Protein AF-0000000073370273 (afdb_homodimer)

Sequence (250 aa):
MLNKGLRDEEKIRIDNVLKTLRTLVYVPYPLSHLQKSDIENQLKEFGLNIQTLIDYSHEELINLLIRLHFDWDQLEQFGDILIEFSKEENYNLTDKALAVYQYIQHESKVFSFGINTKIASLKNKMLNKGLRDEEKIRIDNVLKTLRTLVYVPYPLSHLQKSDIENQLKEFGLNIQTLIDYSHEELINLLIRLHFDWDQLEQFGDILIEFSKEENYNLTDKALAVYQYIQHESKVFSFGINTKIASLKNK

Structure (mmCIF, N/CA/C/O backbone):
data_AF-0000000073370273-model_v1
#
loop_
_entity.id
_entity.type
_entity.pdbx_description
1 polymer 'Uncharacterized protein'
#
loop_
_atom_site.group_PDB
_atom_site.id
_atom_site.type_symbol
_atom_site.label_atom_id
_atom_site.label_alt_id
_atom_site.label_comp_id
_atom_site.label_asym_id
_atom_site.label_entity_id
_atom_site.label_seq_id
_atom_site.pdbx_PDB_ins_code
_atom_site.Cartn_x
_atom_site.Cartn_y
_atom_site.Cartn_z
_atom_site.occupancy
_atom_site.B_iso_or_equiv
_atom_site.auth_seq_id
_atom_site.auth_comp_id
_atom_site.auth_asym_id
_atom_site.auth_atom_id
_atom_site.pdbx_PDB_model_num
ATOM 1 N N . MET A 1 1 ? -18.734 10 -4.23 1 35.41 1 MET A N 1
ATOM 2 C CA . MET A 1 1 ? -19 9.227 -3.023 1 35.41 1 MET A CA 1
ATOM 3 C C . MET A 1 1 ? -19.156 7.746 -3.352 1 35.41 1 MET A C 1
ATOM 5 O O . MET A 1 1 ? -18.609 6.891 -2.664 1 35.41 1 MET A O 1
ATOM 9 N N . LEU A 1 2 ? -20.078 7.398 -4.266 1 41.62 2 LEU A N 1
ATOM 10 C CA . LEU A 1 2 ? -20.5 6.059 -4.676 1 41.62 2 LEU A CA 1
ATOM 11 C C . LEU A 1 2 ? -19.297 5.254 -5.18 1 41.62 2 LEU A C 1
ATOM 13 O O . LEU A 1 2 ? -19.188 4.062 -4.891 1 41.62 2 LEU A O 1
ATOM 17 N N . ASN A 1 3 ? -18.375 5.98 -5.766 1 49.69 3 ASN A N 1
ATOM 18 C CA . ASN A 1 3 ? -17.328 5.254 -6.488 1 49.69 3 ASN A CA 1
ATOM 19 C C . ASN A 1 3 ? -16.25 4.734 -5.543 1 49.69 3 ASN A C 1
ATOM 21 O O . ASN A 1 3 ? -15.672 3.672 -5.777 1 49.69 3 ASN A O 1
ATOM 25 N N . LYS A 1 4 ? -16.078 5.48 -4.398 1 53.72 4 LYS A N 1
ATOM 26 C CA . LYS A 1 4 ? -15.047 5.082 -3.457 1 53.72 4 LYS A CA 1
ATOM 27 C C . LYS A 1 4 ? -15.445 3.82 -2.697 1 53.72 4 LYS A C 1
ATOM 29 O O . LYS A 1 4 ? -14.625 2.914 -2.52 1 53.72 4 LYS A O 1
ATOM 34 N N . GLY A 1 5 ? -16.641 3.791 -2.258 1 56.25 5 GLY A N 1
ATOM 35 C CA . GLY A 1 5 ? -17.172 2.596 -1.626 1 56.25 5 GLY A CA 1
ATOM 36 C C . GLY A 1 5 ? -17.031 1.354 -2.486 1 56.25 5 GLY A C 1
ATOM 37 O O . GLY A 1 5 ? -16.641 0.292 -1.992 1 56.25 5 GLY A O 1
ATOM 38 N N . LEU A 1 6 ? -17.188 1.521 -3.715 1 58.28 6 LEU A N 1
ATOM 39 C CA . LEU A 1 6 ? -17.109 0.427 -4.676 1 58.28 6 LEU A CA 1
ATOM 40 C C . LEU A 1 6 ? -15.672 -0.069 -4.812 1 58.28 6 LEU A C 1
ATOM 42 O O . LEU A 1 6 ? -15.43 -1.274 -4.926 1 58.28 6 LEU A O 1
ATOM 46 N N . ARG A 1 7 ? -14.812 0.819 -4.625 1 62.75 7 ARG A N 1
ATOM 47 C CA . ARG A 1 7 ? -13.414 0.428 -4.773 1 62.75 7 ARG A CA 1
ATOM 48 C C . ARG A 1 7 ? -12.945 -0.407 -3.588 1 62.75 7 ARG A C 1
ATOM 50 O O . ARG A 1 7 ? -12.234 -1.4 -3.76 1 62.75 7 ARG A O 1
ATOM 57 N N . ASP A 1 8 ? -13.43 -0.11 -2.482 1 69 8 ASP A N 1
ATOM 58 C CA . ASP A 1 8 ? -13.039 -0.849 -1.285 1 69 8 ASP A CA 1
ATOM 59 C C . ASP A 1 8 ? -13.609 -2.264 -1.303 1 69 8 ASP A C 1
ATOM 61 O O . ASP A 1 8 ? -12.922 -3.225 -0.958 1 69 8 ASP A O 1
ATOM 65 N N . GLU A 1 9 ? -14.805 -2.211 -1.614 1 74.44 9 GLU A N 1
ATOM 66 C CA . GLU A 1 9 ? -15.43 -3.527 -1.75 1 74.44 9 GLU A CA 1
ATOM 67 C C . GLU A 1 9 ? -14.695 -4.379 -2.781 1 74.44 9 GLU A C 1
ATOM 69 O O . GLU A 1 9 ? -14.523 -5.586 -2.594 1 74.44 9 GLU A O 1
ATOM 74 N N . GLU A 1 10 ? -14.172 -3.693 -3.727 1 82.75 10 GLU A N 1
ATOM 75 C CA . GLU A 1 10 ? -13.43 -4.398 -4.77 1 82.75 10 GLU A CA 1
ATOM 76 C C . GLU A 1 10 ? -12.094 -4.918 -4.242 1 82.75 10 GLU A C 1
ATOM 78 O O . GLU A 1 10 ? -11.68 -6.031 -4.57 1 82.75 10 GLU A O 1
ATOM 83 N N . LYS A 1 11 ? -11.508 -4.195 -3.383 1 85.31 11 LYS A N 1
ATOM 84 C CA . LYS A 1 11 ? -10.234 -4.613 -2.812 1 85.31 11 LYS A CA 1
ATOM 85 C C . LYS A 1 11 ? -10.398 -5.855 -1.938 1 85.31 11 LYS A C 1
ATOM 87 O O . LYS A 1 11 ? -9.578 -6.773 -1.991 1 85.31 11 LYS A O 1
ATOM 92 N N . ILE A 1 12 ? -11.375 -5.84 -1.158 1 85.5 12 ILE A N 1
ATOM 93 C CA . ILE A 1 12 ? -11.656 -6.973 -0.281 1 85.5 12 ILE A CA 1
ATOM 94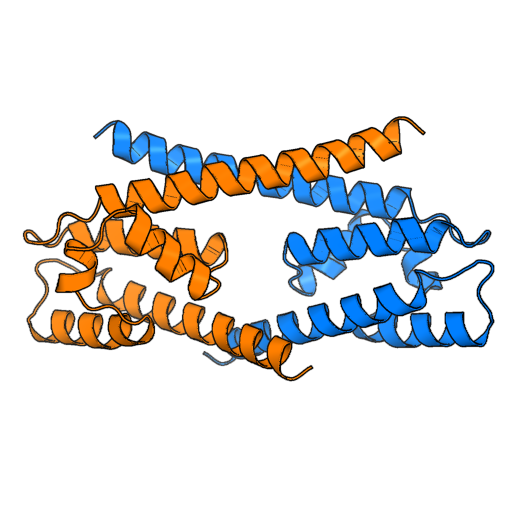 C C . ILE A 1 12 ? -11.953 -8.211 -1.119 1 85.5 12 ILE A C 1
ATOM 96 O O . ILE A 1 12 ? -11.492 -9.312 -0.801 1 85.5 12 ILE A O 1
ATOM 100 N N . ARG A 1 13 ? -12.75 -7.922 -2.043 1 90.5 13 ARG A N 1
ATOM 101 C CA . ARG A 1 13 ? -13.094 -9.023 -2.939 1 90.5 13 ARG A CA 1
ATOM 102 C C . ARG A 1 13 ? -11.836 -9.609 -3.58 1 90.5 13 ARG A C 1
ATOM 104 O O . ARG A 1 13 ? -11.664 -10.836 -3.611 1 90.5 13 ARG A O 1
ATOM 111 N N . ILE A 1 14 ? -10.93 -8.828 -4.02 1 95.5 14 ILE A N 1
ATOM 112 C CA . ILE A 1 14 ? -9.695 -9.273 -4.656 1 95.5 14 ILE A CA 1
ATOM 113 C C . ILE A 1 14 ? -8.859 -10.07 -3.664 1 95.5 14 ILE A C 1
ATOM 115 O O . ILE A 1 14 ? -8.359 -11.148 -3.988 1 95.5 14 ILE A O 1
ATOM 119 N N . ASP A 1 15 ? -8.812 -9.57 -2.439 1 93.19 15 ASP A N 1
ATOM 120 C CA . ASP A 1 15 ? -8.023 -10.25 -1.416 1 93.19 15 ASP A CA 1
ATOM 121 C C . ASP A 1 15 ? -8.578 -11.648 -1.136 1 93.19 15 ASP A C 1
ATOM 123 O O . ASP A 1 15 ? -7.82 -12.602 -0.968 1 93.19 15 ASP A O 1
ATOM 127 N N . ASN A 1 16 ? -9.805 -11.695 -1.036 1 94.19 16 ASN A N 1
ATOM 128 C CA . ASN A 1 16 ? -10.438 -12.984 -0.747 1 94.19 16 ASN A CA 1
ATOM 129 C C . ASN A 1 16 ? -10.219 -13.984 -1.879 1 94.19 16 ASN A C 1
ATOM 131 O O . ASN A 1 16 ? -9.961 -15.164 -1.629 1 94.19 16 ASN A O 1
ATOM 135 N N . VAL A 1 17 ? -10.367 -13.57 -3.098 1 97.88 17 VAL A N 1
ATOM 136 C CA . VAL A 1 17 ? -10.148 -14.43 -4.254 1 97.88 17 VAL A CA 1
ATOM 137 C C . VAL A 1 17 ? -8.695 -14.906 -4.281 1 97.88 17 VAL A C 1
ATOM 139 O O . VAL A 1 17 ? -8.43 -16.094 -4.512 1 97.88 17 VAL A O 1
ATOM 142 N N . LEU A 1 18 ? -7.793 -14.023 -3.986 1 98.12 18 LEU A N 1
ATOM 143 C CA . LEU A 1 18 ? -6.375 -14.359 -4.004 1 98.12 18 LEU A CA 1
ATOM 144 C C . LEU A 1 18 ? -6.047 -15.375 -2.91 1 98.12 18 LEU A C 1
ATOM 146 O O . LEU A 1 18 ? -5.273 -16.312 -3.133 1 98.12 18 LEU A O 1
ATOM 150 N N . LYS A 1 19 ? -6.637 -15.125 -1.773 1 97.5 19 LYS A N 1
ATOM 151 C CA . LYS A 1 19 ? -6.438 -16.078 -0.682 1 97.5 19 LYS A CA 1
ATOM 152 C C . LYS A 1 19 ? -6.922 -17.469 -1.068 1 97.5 19 LYS A C 1
ATOM 154 O O . LYS A 1 19 ? -6.246 -18.469 -0.806 1 97.5 19 LYS A O 1
ATOM 159 N N . THR A 1 20 ? -8.039 -17.516 -1.599 1 98.31 20 THR A N 1
ATOM 160 C CA . THR A 1 20 ? -8.602 -18.781 -2.029 1 98.31 20 THR A CA 1
ATOM 161 C C . THR A 1 20 ? -7.727 -19.422 -3.105 1 98.31 20 THR A C 1
ATOM 163 O O . THR A 1 20 ? -7.43 -20.625 -3.045 1 98.31 20 THR A O 1
ATOM 166 N N . LEU A 1 21 ? -7.328 -18.719 -4.148 1 98.69 21 LEU A N 1
ATOM 167 C CA . LEU A 1 21 ? -6.469 -19.234 -5.215 1 98.69 21 LEU A CA 1
ATOM 168 C C . LEU A 1 21 ? -5.172 -19.797 -4.645 1 98.69 21 LEU A C 1
ATOM 170 O O . LEU A 1 21 ? -4.711 -20.859 -5.074 1 98.69 21 LEU A O 1
ATOM 174 N N . ARG A 1 22 ? -4.672 -19.047 -3.715 1 98.44 22 ARG A N 1
ATOM 175 C CA . ARG A 1 22 ? -3.439 -19.5 -3.078 1 98.44 22 ARG A CA 1
ATOM 176 C C . ARG A 1 22 ? -3.617 -20.891 -2.467 1 98.44 22 ARG A C 1
ATOM 178 O O . ARG A 1 22 ? -2.771 -21.766 -2.646 1 98.44 22 ARG A O 1
ATOM 185 N N . THR A 1 23 ? -4.734 -21.062 -1.75 1 98 23 THR A N 1
ATOM 186 C CA . THR A 1 23 ? -5.012 -22.328 -1.1 1 98 23 THR A CA 1
ATOM 187 C C . THR A 1 23 ? -5.168 -23.438 -2.135 1 98 23 THR A C 1
ATOM 189 O O . THR A 1 23 ? -4.812 -24.594 -1.877 1 98 23 THR A O 1
ATOM 192 N N . LEU A 1 24 ? -5.613 -23.141 -3.273 1 98.19 24 LEU A N 1
ATOM 193 C CA . LEU A 1 24 ? -5.91 -24.141 -4.301 1 98.19 24 LEU A CA 1
ATOM 194 C C . LEU A 1 24 ? -4.637 -24.547 -5.035 1 98.19 24 LEU A C 1
ATOM 196 O O . LEU A 1 24 ? -4.516 -25.703 -5.473 1 98.19 24 LEU A O 1
ATOM 200 N N . VAL A 1 25 ? -3.684 -23.672 -5.117 1 98.06 25 VAL A N 1
ATOM 201 C CA . VAL A 1 25 ? -2.549 -23.984 -5.977 1 98.06 25 VAL A CA 1
ATOM 202 C C . VAL A 1 25 ? -1.37 -24.469 -5.129 1 98.06 25 VAL A C 1
ATOM 204 O O . VAL A 1 25 ? -0.448 -25.109 -5.641 1 98.06 25 VAL A O 1
ATOM 207 N N . TYR A 1 26 ? -1.342 -24.078 -3.895 1 97.88 26 TYR A N 1
ATOM 208 C CA . TYR A 1 26 ? -0.243 -24.516 -3.035 1 97.88 26 TYR A CA 1
ATOM 209 C C . TYR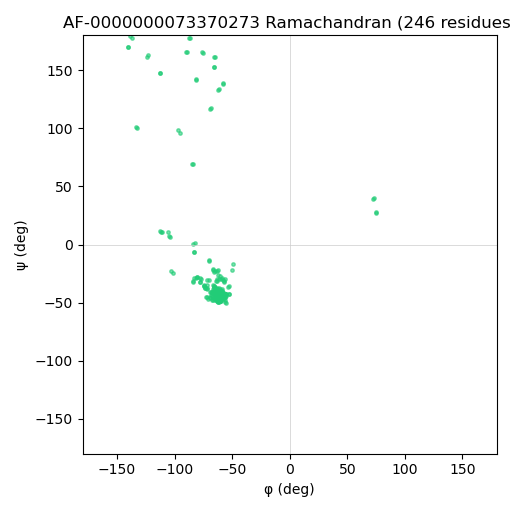 A 1 26 ? -0.519 -25.891 -2.439 1 97.88 26 TYR A C 1
ATOM 211 O O . TYR A 1 26 ? -0.689 -26.031 -1.226 1 97.88 26 TYR A O 1
ATOM 219 N N . VAL A 1 27 ? -0.491 -26.844 -3.332 1 97.31 27 VAL A N 1
ATOM 220 C CA . VAL A 1 27 ? -0.746 -28.25 -3.035 1 97.31 27 VAL A CA 1
ATOM 221 C C . VAL A 1 27 ? 0.217 -29.141 -3.83 1 97.31 27 VAL A C 1
ATOM 223 O O . VAL A 1 27 ? 0.927 -28.641 -4.715 1 97.31 27 VAL A O 1
ATOM 226 N N . PRO A 1 28 ? 0.27 -30.484 -3.527 1 96.06 28 PRO A N 1
ATOM 227 C CA . PRO A 1 28 ? 1.095 -31.375 -4.344 1 96.06 28 PRO A CA 1
ATOM 228 C C . PRO A 1 28 ? 0.588 -31.5 -5.777 1 96.06 28 PRO A C 1
ATOM 230 O O . PRO A 1 28 ? -0.623 -31.469 -6.016 1 96.06 28 PRO A O 1
ATOM 233 N N . TYR A 1 29 ? 1.464 -31.781 -6.668 1 95.69 29 TYR A N 1
ATOM 234 C CA . TYR A 1 29 ? 1.151 -31.906 -8.086 1 95.69 29 TYR A CA 1
ATOM 235 C C . TYR A 1 29 ? 1.314 -33.344 -8.555 1 95.69 29 TYR A C 1
ATOM 237 O O . TYR A 1 29 ? 2.115 -34.094 -8 1 95.69 29 TYR A O 1
ATOM 245 N N . PRO A 1 30 ? 0.451 -33.594 -9.5 1 96.56 30 PRO A N 1
ATOM 246 C CA . PRO A 1 30 ? -0.383 -32.781 -10.383 1 96.56 30 PRO A CA 1
ATOM 247 C C . PRO A 1 30 ? -1.753 -32.469 -9.789 1 96.56 30 PRO A C 1
ATOM 249 O O . PRO A 1 30 ? -2.201 -33.156 -8.867 1 96.56 30 PRO A O 1
ATOM 252 N N . LEU A 1 31 ? -2.461 -31.531 -10.344 1 96.31 31 LEU A N 1
ATOM 253 C CA . LEU A 1 31 ? -3.797 -31.141 -9.906 1 96.31 31 LEU A CA 1
ATOM 254 C C . LEU A 1 31 ? -4.852 -32.094 -10.469 1 96.31 31 LEU A C 1
ATOM 256 O O . LEU A 1 31 ? -4.766 -32.5 -11.625 1 96.31 31 LEU A O 1
ATOM 260 N N . SER A 1 32 ? -5.762 -32.312 -9.633 1 96.06 32 SER A N 1
ATOM 261 C CA . SER A 1 32 ? -6.91 -33.094 -10.117 1 96.06 32 SER A CA 1
ATOM 262 C C . SER A 1 32 ? -7.82 -32.219 -10.984 1 96.06 32 SER A C 1
ATOM 264 O O . SER A 1 32 ? -7.668 -30.984 -11.016 1 96.06 32 SER A O 1
ATOM 266 N N . HIS A 1 33 ? -8.672 -32.875 -11.672 1 95.44 33 HIS A N 1
ATOM 267 C CA . HIS A 1 33 ? -9.641 -32.156 -12.484 1 95.44 33 HIS A CA 1
ATOM 268 C C . HIS A 1 33 ? -10.508 -31.234 -11.625 1 95.44 33 HIS A C 1
ATOM 270 O O . HIS A 1 33 ? -10.852 -30.125 -12.039 1 95.44 33 HIS A O 1
ATOM 276 N N . LEU A 1 34 ? -10.883 -31.688 -10.477 1 96.31 34 LEU A N 1
ATOM 277 C CA . LEU A 1 34 ? -11.703 -30.906 -9.555 1 96.31 34 LEU A CA 1
ATOM 278 C C . LEU A 1 34 ? -10.945 -29.672 -9.07 1 96.31 34 LEU A C 1
ATOM 280 O O . LEU A 1 34 ? -11.523 -28.594 -8.953 1 96.31 34 LEU A O 1
ATOM 284 N N . GLN A 1 35 ? -9.75 -29.844 -8.703 1 96.38 35 GLN A N 1
ATOM 285 C CA . GLN A 1 35 ? -8.914 -28.734 -8.266 1 96.38 35 GLN A CA 1
ATOM 28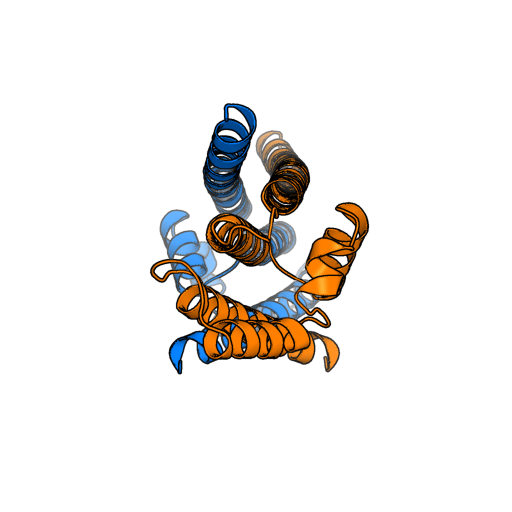6 C C . GLN A 1 35 ? -8.773 -27.688 -9.359 1 96.38 35 GLN A C 1
ATOM 288 O O . GLN A 1 35 ? -8.859 -26.484 -9.094 1 96.38 35 GLN A O 1
ATOM 293 N N . LYS A 1 36 ? -8.602 -28.141 -10.547 1 96.69 36 LYS A N 1
ATOM 294 C CA . LYS A 1 36 ? -8.5 -27.234 -11.68 1 96.69 36 LYS A CA 1
ATOM 295 C C . LYS A 1 36 ? -9.812 -26.469 -11.891 1 96.69 36 LYS A C 1
ATOM 297 O O . LYS A 1 36 ? -9.797 -25.281 -12.227 1 96.69 36 LYS A O 1
ATOM 302 N N . SER A 1 37 ? -10.883 -27.219 -11.766 1 97.5 37 SER A N 1
ATOM 303 C CA . SER A 1 37 ? -12.195 -26.594 -11.898 1 97.5 37 SER A CA 1
ATOM 304 C C . SER A 1 37 ? -12.398 -25.516 -10.836 1 97.5 37 SER A C 1
ATOM 306 O O . SER A 1 37 ? -12.984 -24.453 -11.117 1 97.5 37 SER A O 1
ATOM 308 N N . ASP A 1 38 ? -11.938 -25.734 -9.656 1 98.06 38 ASP A N 1
ATOM 309 C CA . ASP A 1 38 ? -12.031 -24.766 -8.578 1 98.06 38 ASP A CA 1
ATOM 310 C C . ASP A 1 38 ? -11.211 -23.516 -8.891 1 98.06 38 ASP A C 1
ATOM 312 O O . ASP A 1 38 ? -11.641 -22.391 -8.617 1 98.06 38 ASP A O 1
ATOM 316 N N . ILE A 1 39 ? -10.078 -23.703 -9.398 1 98.25 39 ILE A N 1
ATOM 317 C CA . ILE A 1 39 ? -9.211 -22.594 -9.797 1 98.25 39 ILE A CA 1
ATOM 318 C C . ILE A 1 39 ? -9.891 -21.766 -10.883 1 98.25 39 ILE A C 1
ATOM 320 O O . ILE A 1 39 ? -9.898 -20.531 -10.828 1 98.25 39 ILE A O 1
ATOM 324 N N . GLU A 1 40 ? -10.5 -22.484 -11.844 1 97.62 40 GLU A N 1
ATOM 325 C CA . GLU A 1 40 ? -11.227 -21.828 -12.922 1 97.62 40 GLU A CA 1
ATOM 326 C C . GLU A 1 40 ? -12.344 -20.938 -12.367 1 97.62 40 GLU A C 1
ATOM 328 O O . GLU A 1 40 ? -12.539 -19.812 -12.828 1 97.62 40 GLU A O 1
ATOM 333 N N . ASN A 1 41 ? -13.023 -21.453 -11.43 1 97.94 41 ASN A N 1
ATOM 334 C CA . ASN A 1 41 ? -14.141 -20.734 -10.836 1 97.94 41 ASN A CA 1
ATOM 335 C C . ASN A 1 41 ? -13.672 -19.453 -10.125 1 97.94 41 ASN A C 1
ATOM 337 O O . ASN A 1 41 ? -14.352 -18.438 -10.172 1 97.94 41 ASN A O 1
ATOM 341 N N . GLN A 1 42 ? -12.562 -19.5 -9.477 1 98.25 42 GLN A N 1
ATOM 342 C CA . GLN A 1 42 ? -12.023 -18.328 -8.797 1 98.25 42 GLN A CA 1
ATOM 343 C C . GLN A 1 42 ? -11.492 -17.297 -9.797 1 98.25 42 GLN A C 1
ATOM 345 O O . GLN A 1 42 ? -11.695 -16.094 -9.633 1 98.25 42 GLN A O 1
ATOM 350 N N . LEU A 1 43 ? -10.883 -17.75 -10.836 1 98.5 43 LEU A N 1
ATOM 351 C CA . LEU A 1 43 ? -10.336 -16.875 -11.859 1 98.5 43 LEU A CA 1
ATOM 352 C C . LEU A 1 43 ? -11.445 -16.078 -12.539 1 98.5 43 LEU A C 1
ATOM 354 O O . LEU A 1 43 ? -11.234 -14.93 -12.953 1 98.5 43 LEU A O 1
ATOM 358 N N . LYS A 1 44 ? -12.625 -16.641 -12.633 1 98.06 44 LYS A N 1
ATOM 359 C CA . LYS A 1 44 ? -13.758 -15.992 -13.281 1 98.06 44 LYS A CA 1
ATOM 360 C C . LYS A 1 44 ? -14.133 -14.703 -12.547 1 98.06 44 LYS A C 1
ATOM 362 O O . LYS A 1 44 ? -14.648 -13.766 -13.164 1 98.06 44 LYS A O 1
ATOM 367 N N . GLU A 1 45 ? -13.797 -14.703 -11.289 1 97.12 45 GLU A N 1
ATOM 368 C CA . GLU A 1 45 ? -14.055 -13.5 -10.5 1 97.12 45 GLU A CA 1
ATOM 369 C C . GLU A 1 45 ? -13.25 -12.312 -11.023 1 97.12 45 GLU A C 1
ATOM 371 O O . GLU A 1 45 ? -13.617 -11.156 -10.797 1 97.12 45 GLU A O 1
ATOM 376 N N . PHE A 1 46 ? -12.18 -12.617 -11.703 1 97.62 46 PHE A N 1
ATOM 377 C CA . PHE A 1 46 ? -11.328 -11.586 -12.297 1 97.62 46 PHE A CA 1
ATOM 378 C C . PHE A 1 46 ? -11.562 -11.492 -13.797 1 97.62 46 PHE A C 1
ATOM 380 O O . PHE A 1 46 ? -10.789 -10.844 -14.508 1 97.62 46 PHE A O 1
ATOM 387 N N . GLY A 1 47 ? -12.539 -12.211 -14.266 1 96.94 47 GLY A N 1
ATOM 388 C CA . GLY A 1 47 ? -12.766 -12.242 -15.703 1 96.94 47 GLY A CA 1
ATOM 389 C C . GLY A 1 47 ? -11.742 -13.078 -16.453 1 96.94 47 GLY A C 1
ATOM 390 O O . GLY A 1 47 ? -11.461 -12.82 -17.625 1 96.94 47 GLY A O 1
ATOM 391 N N . LEU A 1 48 ? -11.273 -13.992 -15.758 1 97.94 48 LEU A N 1
ATOM 392 C CA . LEU A 1 48 ? -10.25 -14.867 -16.328 1 97.94 48 LEU A CA 1
ATOM 393 C C . LEU A 1 48 ? -10.68 -16.328 -16.25 1 97.94 48 LEU A C 1
ATOM 395 O O . LEU A 1 48 ? -11.656 -16.656 -15.57 1 97.94 48 LEU A O 1
ATOM 399 N N . ASN A 1 49 ? -10.109 -17.156 -17 1 97.06 49 ASN A N 1
ATOM 400 C CA . ASN A 1 49 ? -9.992 -18.609 -16.844 1 97.06 49 ASN A CA 1
ATOM 401 C C . ASN A 1 49 ? -8.594 -19.094 -17.172 1 97.06 49 ASN A C 1
ATOM 403 O O . ASN A 1 49 ? -7.711 -18.297 -17.516 1 97.06 49 ASN A O 1
ATOM 407 N N . ILE A 1 50 ? -8.375 -20.344 -17.031 1 96.5 50 ILE A N 1
ATOM 408 C CA . ILE A 1 50 ? -7.027 -20.875 -17.219 1 96.5 50 ILE A CA 1
ATOM 409 C C . ILE A 1 50 ? -6.566 -20.609 -18.656 1 96.5 50 ILE A C 1
ATOM 411 O O . ILE A 1 50 ? -5.434 -20.172 -18.875 1 96.5 50 ILE A O 1
ATOM 415 N N . GLN A 1 51 ? -7.391 -20.828 -19.609 1 95.62 51 GLN A N 1
ATOM 416 C CA . GLN A 1 51 ? -7.027 -20.641 -21.016 1 95.62 51 GLN A CA 1
ATOM 417 C C . GLN A 1 51 ? -6.695 -19.172 -21.297 1 95.62 51 GLN A C 1
ATOM 419 O O . GLN A 1 51 ? -5.703 -18.875 -21.969 1 95.62 51 GLN A O 1
ATOM 424 N N . THR A 1 52 ? -7.547 -18.234 -20.828 1 96.81 52 THR A N 1
ATOM 425 C CA . THR A 1 52 ? -7.281 -16.828 -21.078 1 96.81 52 THR A CA 1
ATOM 426 C C . THR A 1 52 ? -6.016 -16.375 -20.344 1 96.81 52 THR A C 1
ATOM 428 O O . THR A 1 52 ? -5.281 -15.523 -20.828 1 96.81 52 THR A O 1
ATOM 431 N N . LEU A 1 53 ? -5.82 -16.906 -19.234 1 97.44 53 LEU A N 1
ATOM 432 C CA . LEU A 1 53 ? -4.605 -16.609 -18.484 1 97.44 53 LEU A CA 1
ATOM 433 C C . LEU A 1 53 ? -3.365 -16.984 -19.297 1 97.44 53 LEU A C 1
ATOM 435 O O . LEU A 1 53 ? -2.379 -16.25 -19.312 1 97.44 53 LEU A O 1
ATOM 439 N N . ILE A 1 54 ? -3.459 -18.078 -19.922 1 96.12 54 ILE A N 1
ATOM 440 C CA . ILE A 1 54 ? -2.35 -18.578 -20.734 1 96.12 54 ILE A CA 1
ATOM 441 C C . ILE A 1 54 ? -2.236 -17.75 -22.016 1 96.12 54 ILE A C 1
ATOM 443 O O . ILE A 1 54 ? -1.135 -17.375 -22.422 1 96.12 54 ILE A O 1
ATOM 447 N N . ASP A 1 55 ? -3.328 -17.375 -22.562 1 96.19 55 ASP A N 1
ATOM 448 C CA . ASP A 1 55 ? -3.361 -16.781 -23.891 1 96.19 55 ASP A CA 1
ATOM 449 C C . ASP A 1 55 ? -3.068 -15.281 -23.844 1 96.19 55 ASP A C 1
ATOM 451 O O . ASP A 1 55 ? -2.564 -14.703 -24.812 1 96.19 55 ASP A O 1
ATOM 455 N N . TYR A 1 56 ? -3.426 -14.633 -22.812 1 97.44 56 TYR A N 1
ATOM 456 C CA . TYR A 1 56 ? -3.221 -13.188 -22.703 1 97.44 56 TYR A CA 1
ATOM 457 C C . TYR A 1 56 ? -1.744 -12.836 -22.844 1 97.44 56 TYR A C 1
ATOM 459 O O . TYR A 1 56 ? -0.882 -13.539 -22.297 1 97.44 56 TYR A O 1
ATOM 467 N N . SER A 1 57 ? -1.546 -11.766 -23.594 1 98.06 57 SER A N 1
ATOM 468 C CA . SER A 1 57 ? -0.202 -11.203 -23.531 1 98.06 57 SER A CA 1
ATOM 469 C C . SER A 1 57 ? 0.105 -10.656 -22.141 1 98.06 57 SER A C 1
ATOM 471 O O . SER A 1 57 ? -0.8 -10.484 -21.328 1 98.06 57 SER A O 1
ATOM 473 N N . HIS A 1 58 ? 1.354 -10.492 -21.906 1 98 58 HIS A N 1
ATOM 474 C CA . HIS A 1 58 ? 1.763 -9.891 -20.641 1 98 58 HIS A CA 1
ATOM 475 C C . HIS A 1 58 ? 1.047 -8.57 -20.406 1 98 58 HIS A C 1
ATOM 477 O O . HIS A 1 58 ? 0.534 -8.328 -19.312 1 98 58 HIS A O 1
ATOM 483 N N . GLU A 1 59 ? 0.932 -7.75 -21.469 1 97.94 59 GLU A N 1
ATOM 484 C CA . GLU A 1 59 ? 0.315 -6.43 -21.359 1 97.94 59 GLU A CA 1
ATOM 485 C C . GLU A 1 59 ? -1.183 -6.539 -21.094 1 97.94 59 GLU A C 1
ATOM 487 O O . GLU A 1 59 ? -1.733 -5.773 -20.297 1 97.94 59 GLU A O 1
ATOM 492 N N . GLU A 1 60 ? -1.796 -7.465 -21.766 1 98.25 60 GLU A N 1
ATOM 493 C CA . GLU A 1 60 ? -3.23 -7.66 -21.578 1 98.25 60 GLU A CA 1
ATOM 494 C C . GLU A 1 60 ? -3.551 -8.078 -20.141 1 98.25 60 GLU A C 1
ATOM 496 O O . GLU A 1 60 ? -4.516 -7.586 -19.547 1 98.25 60 GLU A O 1
ATOM 501 N N . LEU A 1 61 ? -2.734 -8.922 -19.609 1 98.62 61 LEU A N 1
ATOM 502 C CA . LEU A 1 61 ? -2.949 -9.391 -18.25 1 98.62 61 LEU A CA 1
ATOM 503 C C . LEU A 1 61 ? -2.766 -8.258 -17.25 1 98.62 61 LEU A C 1
ATOM 505 O O . LEU A 1 61 ? -3.613 -8.047 -16.375 1 98.62 61 LEU A O 1
ATOM 509 N N . IL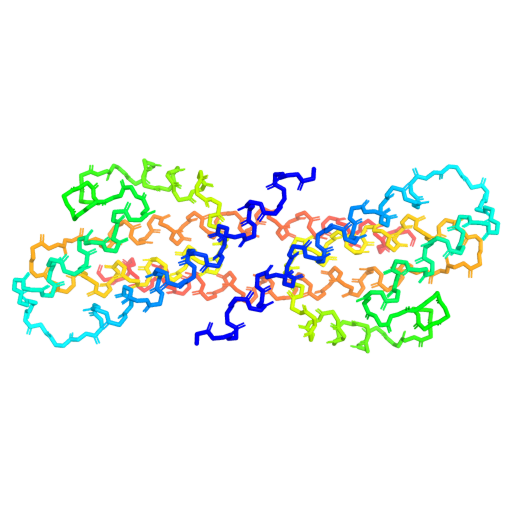E A 1 62 ? -1.706 -7.527 -17.375 1 98.56 62 ILE A N 1
ATOM 510 C CA . ILE A 1 62 ? -1.405 -6.418 -16.469 1 98.56 62 ILE A CA 1
ATOM 511 C C . ILE A 1 62 ? -2.523 -5.379 -16.547 1 98.56 62 ILE A C 1
ATOM 513 O O . ILE A 1 62 ? -2.992 -4.891 -15.508 1 98.56 62 ILE A O 1
ATOM 517 N N . ASN A 1 63 ? -2.906 -5.008 -17.812 1 98.12 63 ASN A N 1
ATOM 518 C CA . ASN A 1 63 ? -3.977 -4.031 -17.984 1 98.12 63 ASN A CA 1
ATOM 519 C C . ASN A 1 63 ? -5.258 -4.469 -17.281 1 98.12 63 ASN A C 1
ATOM 521 O O . ASN A 1 63 ? -5.957 -3.646 -16.688 1 98.12 63 ASN A O 1
ATOM 525 N N . LEU A 1 64 ? -5.609 -5.723 -17.391 1 98.19 64 LEU A N 1
ATOM 526 C CA . LEU A 1 64 ? -6.793 -6.258 -16.719 1 98.19 64 LEU A CA 1
ATOM 527 C C . LEU A 1 64 ? -6.691 -6.082 -15.203 1 98.19 64 LEU A C 1
ATOM 529 O O . LEU A 1 64 ? -7.633 -5.602 -14.57 1 98.19 64 LEU A O 1
ATOM 533 N N . LEU A 1 65 ? -5.508 -6.426 -14.617 1 98.12 65 LEU A N 1
ATOM 534 C CA . LEU A 1 65 ? -5.324 -6.359 -13.172 1 98.12 65 LEU A CA 1
ATOM 535 C C . LEU A 1 65 ? -5.391 -4.914 -12.68 1 98.12 65 LEU A C 1
ATOM 537 O O . LEU A 1 65 ? -5.953 -4.641 -11.617 1 98.12 65 LEU A O 1
ATOM 541 N N . ILE A 1 66 ? -4.863 -4.02 -13.469 1 96.88 66 ILE A N 1
ATOM 542 C CA . ILE A 1 66 ? -4.902 -2.602 -13.133 1 96.88 66 ILE A CA 1
ATOM 543 C C . ILE A 1 66 ? -6.336 -2.088 -13.203 1 96.88 66 ILE A C 1
ATOM 545 O O . ILE A 1 66 ? -6.773 -1.315 -12.352 1 96.88 66 ILE A O 1
ATOM 549 N N . ARG A 1 67 ? -7.055 -2.494 -14.25 1 95.56 67 ARG A N 1
ATOM 550 C CA . ARG A 1 67 ? -8.453 -2.1 -14.398 1 95.56 67 ARG A CA 1
ATOM 551 C C . ARG A 1 67 ? -9.289 -2.576 -13.211 1 95.56 67 ARG A C 1
ATOM 553 O O . ARG A 1 67 ? -10.242 -1.913 -12.812 1 95.56 67 ARG A O 1
ATOM 560 N N . LEU A 1 68 ? -8.875 -3.689 -12.617 1 95.25 68 LEU A N 1
ATOM 561 C CA . LEU A 1 68 ? -9.562 -4.238 -11.453 1 95.25 68 LEU A CA 1
ATOM 562 C C . LEU A 1 68 ? -9.094 -3.557 -10.172 1 95.25 68 LEU A C 1
ATOM 564 O O . LEU A 1 68 ? -9.602 -3.854 -9.086 1 95.25 68 LEU A O 1
ATOM 568 N N . HIS A 1 69 ? -8.07 -2.691 -10.312 1 91.5 69 HIS A N 1
ATOM 569 C CA . HIS A 1 69 ? -7.562 -1.852 -9.234 1 91.5 69 HIS A CA 1
ATOM 570 C C . HIS A 1 69 ? -6.785 -2.676 -8.211 1 91.5 69 HIS A C 1
ATOM 572 O O . HIS A 1 69 ? -6.926 -2.467 -7.004 1 91.5 69 HIS A O 1
ATOM 578 N N . PHE A 1 70 ? -6.027 -3.623 -8.688 1 94.62 70 PHE A N 1
ATOM 579 C CA . PHE A 1 70 ? -5.078 -4.324 -7.824 1 94.62 70 PHE A CA 1
ATOM 580 C C . PHE A 1 70 ? -4.047 -3.355 -7.258 1 94.62 70 PHE A C 1
ATOM 582 O O . PHE A 1 70 ? -3.477 -2.547 -7.992 1 94.62 70 PHE A O 1
ATOM 589 N N . ASP A 1 71 ? -3.836 -3.49 -5.965 1 91.94 71 ASP A N 1
ATOM 590 C CA . ASP A 1 71 ? -2.695 -2.742 -5.445 1 91.94 71 ASP A CA 1
ATOM 591 C C . ASP A 1 71 ? -1.408 -3.559 -5.555 1 91.94 71 ASP A C 1
ATOM 593 O O . ASP A 1 71 ? -1.423 -4.688 -6.051 1 91.94 71 ASP A O 1
ATOM 597 N N . TRP A 1 72 ? -0.289 -3.039 -5.191 1 93.94 72 TRP A N 1
ATOM 598 C CA . TRP A 1 72 ? 1.006 -3.676 -5.41 1 93.94 72 TRP A CA 1
ATOM 599 C C . TRP A 1 72 ? 1.111 -4.98 -4.625 1 93.94 72 TRP A C 1
ATOM 601 O O . TRP A 1 72 ? 1.717 -5.945 -5.094 1 93.94 72 TRP A O 1
ATOM 611 N N . ASP A 1 73 ? 0.598 -4.973 -3.395 1 92.94 73 ASP A N 1
ATOM 612 C CA . ASP A 1 73 ? 0.599 -6.199 -2.602 1 92.94 73 ASP A CA 1
ATOM 613 C C . ASP A 1 73 ? -0.219 -7.293 -3.283 1 92.94 73 ASP A C 1
ATOM 615 O O . ASP A 1 73 ? 0.186 -8.461 -3.301 1 92.94 73 ASP A O 1
ATOM 619 N N . GLN A 1 74 ? -1.354 -6.875 -3.807 1 95.81 74 GLN A N 1
ATOM 620 C CA . GLN A 1 74 ? -2.23 -7.82 -4.488 1 95.81 74 GLN A CA 1
ATOM 621 C C . GLN A 1 74 ? -1.598 -8.328 -5.781 1 95.81 74 GLN A C 1
ATOM 623 O O . GLN A 1 74 ? -1.688 -9.516 -6.102 1 95.81 74 GLN A O 1
ATOM 628 N N . LEU A 1 75 ? -0.948 -7.426 -6.539 1 98.19 75 LEU A N 1
ATOM 629 C CA . LEU A 1 75 ? -0.229 -7.824 -7.742 1 98.19 75 LEU A CA 1
ATOM 630 C C . LEU A 1 75 ? 0.869 -8.828 -7.414 1 98.19 75 LEU A C 1
ATOM 632 O O . LEU A 1 75 ? 1.041 -9.82 -8.125 1 98.19 75 LEU A O 1
ATOM 636 N N . GLU A 1 76 ? 1.552 -8.586 -6.355 1 98.31 76 GLU A N 1
ATOM 637 C CA . GLU A 1 76 ? 2.609 -9.508 -5.938 1 98.31 76 GLU A CA 1
ATOM 638 C C . GLU A 1 76 ? 2.049 -10.891 -5.617 1 98.31 76 GLU A C 1
ATOM 640 O O . GLU A 1 76 ? 2.605 -11.906 -6.039 1 98.31 76 GLU A O 1
ATOM 645 N N . GLN A 1 77 ? 0.992 -10.836 -4.816 1 98.25 77 GLN A N 1
ATOM 646 C CA . GLN A 1 77 ? 0.354 -12.102 -4.469 1 98.25 77 GLN A CA 1
ATOM 647 C C . GLN A 1 77 ? -0.074 -12.867 -5.719 1 98.25 77 GLN A C 1
ATOM 649 O O . GLN A 1 77 ? 0.091 -14.086 -5.797 1 98.25 77 GLN A O 1
ATOM 654 N N . PHE A 1 78 ? -0.631 -12.18 -6.688 1 98.81 78 PHE A N 1
ATOM 655 C CA . PHE A 1 78 ? -1.064 -12.82 -7.922 1 98.81 78 PHE A CA 1
ATOM 656 C C . PHE A 1 78 ? 0.124 -13.414 -8.672 1 98.81 78 PHE A C 1
ATOM 658 O O . PHE A 1 78 ? 0.049 -14.531 -9.188 1 98.81 78 PHE A O 1
ATOM 665 N N . GLY A 1 79 ? 1.202 -12.672 -8.758 1 98.69 79 GLY A N 1
ATOM 666 C CA . GLY A 1 79 ? 2.422 -13.211 -9.344 1 98.69 79 GLY A CA 1
ATOM 667 C C . GLY A 1 79 ? 2.896 -14.484 -8.672 1 98.69 79 GLY A C 1
ATOM 668 O O . GLY A 1 79 ? 3.275 -15.445 -9.352 1 98.69 79 GLY A O 1
ATOM 669 N N . ASP A 1 80 ? 2.838 -14.5 -7.344 1 98.44 80 ASP A N 1
ATOM 670 C CA . ASP A 1 80 ? 3.236 -15.68 -6.586 1 98.44 80 ASP A CA 1
ATOM 671 C C . ASP A 1 80 ? 2.357 -16.875 -6.941 1 98.44 80 ASP A C 1
ATOM 673 O O . ASP A 1 80 ? 2.848 -18 -7.043 1 98.44 80 ASP A O 1
ATOM 677 N N . ILE A 1 81 ? 1.109 -16.609 -7.035 1 98.62 81 ILE A N 1
ATOM 678 C CA . ILE A 1 81 ? 0.163 -17.656 -7.395 1 98.62 81 ILE A CA 1
ATOM 679 C C . ILE A 1 81 ? 0.51 -18.219 -8.773 1 98.62 81 ILE A C 1
ATOM 681 O O . ILE A 1 81 ? 0.487 -19.422 -8.977 1 98.62 81 ILE A O 1
ATOM 685 N N . LEU A 1 82 ? 0.855 -17.359 -9.734 1 98.38 82 LEU A N 1
ATOM 686 C CA . LEU A 1 82 ? 1.224 -17.781 -11.078 1 98.38 82 LEU A CA 1
ATOM 687 C C . LEU A 1 82 ? 2.465 -18.672 -11.039 1 98.38 82 LEU A C 1
ATOM 689 O O . LEU A 1 82 ? 2.529 -19.688 -11.734 1 98.38 82 LEU A O 1
ATOM 693 N N . ILE A 1 83 ? 3.43 -18.328 -10.25 1 97.81 83 ILE A N 1
ATOM 694 C CA . ILE A 1 83 ? 4.66 -19.109 -10.125 1 97.81 83 ILE A CA 1
ATOM 695 C C . ILE A 1 83 ? 4.348 -20.5 -9.609 1 97.81 83 ILE A C 1
ATOM 697 O O . ILE A 1 83 ? 4.816 -21.5 -10.164 1 97.81 83 ILE A O 1
ATOM 701 N N . GLU A 1 84 ? 3.566 -20.578 -8.562 1 97.88 84 GLU A N 1
ATOM 702 C CA . GLU A 1 84 ? 3.209 -21.875 -7.992 1 97.88 84 GLU A CA 1
ATOM 703 C C . GLU A 1 84 ? 2.408 -22.703 -8.992 1 97.88 84 GLU A C 1
ATOM 705 O O . GLU A 1 84 ? 2.672 -23.891 -9.164 1 97.88 84 GLU A O 1
ATOM 710 N N . PHE A 1 85 ? 1.482 -22.047 -9.633 1 97.75 85 PHE A N 1
ATOM 711 C CA . PHE A 1 85 ? 0.589 -22.719 -10.57 1 97.75 85 PHE A CA 1
ATOM 712 C C . PHE A 1 85 ? 1.364 -23.25 -11.773 1 97.75 85 PHE A C 1
ATOM 714 O O . PHE A 1 85 ? 0.927 -24.188 -12.43 1 97.75 85 PHE A O 1
ATOM 721 N N . SER A 1 86 ? 2.475 -22.719 -12.047 1 96.25 86 SER A N 1
ATOM 722 C CA . SER A 1 86 ? 3.311 -23.109 -13.18 1 96.25 86 SER A CA 1
ATOM 723 C C . SER A 1 86 ? 3.924 -24.484 -12.961 1 96.25 86 SER A C 1
ATOM 725 O O . SER A 1 86 ? 4.461 -25.078 -13.891 1 96.25 86 SER A O 1
ATOM 727 N N . LYS A 1 87 ? 3.885 -24.984 -11.812 1 95.31 87 LYS A N 1
ATOM 728 C CA . LYS A 1 87 ? 4.363 -26.344 -11.531 1 95.31 87 LYS A CA 1
ATOM 729 C C . LYS A 1 87 ? 3.494 -27.391 -12.219 1 95.31 87 LYS A C 1
ATOM 731 O O . LYS A 1 87 ? 3.908 -28.531 -12.383 1 95.31 87 LYS A O 1
ATOM 736 N N . GLU A 1 88 ? 2.328 -27 -12.523 1 94.31 88 GLU A N 1
ATOM 737 C CA . GLU A 1 88 ? 1.475 -27.875 -13.312 1 94.31 88 GLU A CA 1
ATOM 738 C C . GLU A 1 88 ? 2.004 -28.016 -14.734 1 94.31 88 GLU A C 1
ATOM 740 O O . GLU A 1 88 ? 2.168 -27.031 -15.445 1 94.31 88 GLU A O 1
ATOM 745 N N . GLU A 1 89 ? 2.379 -29.125 -15.219 1 85.88 89 GLU A N 1
ATOM 746 C CA . GLU A 1 89 ? 3.131 -29.438 -16.438 1 85.88 89 GLU A CA 1
ATOM 747 C C . GLU A 1 89 ? 2.529 -28.734 -17.656 1 85.88 89 GLU A C 1
ATOM 749 O O . GLU A 1 89 ? 3.258 -28.312 -18.547 1 85.88 89 GLU A O 1
ATOM 754 N N . ASN A 1 90 ? 1.271 -28.359 -17.562 1 83.88 90 ASN A N 1
ATOM 755 C CA . ASN A 1 90 ? 0.671 -27.828 -18.781 1 83.88 90 ASN A CA 1
ATOM 756 C C . ASN A 1 90 ? 0.504 -26.312 -18.719 1 83.88 90 ASN A C 1
ATOM 758 O O . ASN A 1 90 ? 0.007 -25.703 -19.656 1 83.88 90 ASN A O 1
ATOM 762 N N . TYR A 1 91 ? 1.132 -25.766 -17.688 1 90 91 TYR A N 1
ATOM 763 C CA . TYR A 1 91 ? 0.931 -24.328 -17.531 1 90 91 TYR A CA 1
ATOM 764 C C . TYR A 1 91 ? 2.254 -23.609 -17.281 1 90 91 TYR A C 1
ATOM 766 O O . TYR A 1 91 ? 2.938 -23.891 -16.297 1 90 91 TYR A O 1
ATOM 774 N N . ASN A 1 92 ? 2.848 -22.969 -18.25 1 90.31 92 ASN A N 1
ATOM 775 C CA . ASN A 1 92 ? 4.023 -22.141 -18 1 90.31 92 ASN A CA 1
ATOM 776 C C . ASN A 1 92 ? 3.654 -20.672 -17.859 1 90.31 92 ASN A C 1
ATOM 778 O O . ASN A 1 92 ? 3.562 -19.953 -18.859 1 90.31 92 ASN A O 1
ATOM 782 N N . LEU A 1 93 ? 3.547 -20.281 -16.609 1 96.94 93 LEU A N 1
ATOM 783 C CA . LEU A 1 93 ? 3.062 -18.938 -16.312 1 96.94 93 LEU A CA 1
ATOM 784 C C . LEU A 1 93 ? 4.164 -18.078 -15.695 1 96.94 93 LEU A C 1
ATOM 786 O O . LEU A 1 93 ? 3.902 -16.984 -15.188 1 96.94 93 LEU A O 1
ATOM 790 N N . THR A 1 94 ? 5.391 -18.562 -15.75 1 96.62 94 THR A N 1
ATOM 791 C CA . THR A 1 94 ? 6.508 -17.891 -15.109 1 96.62 94 THR A CA 1
ATOM 792 C C . THR A 1 94 ? 6.766 -16.531 -15.766 1 96.62 94 THR A C 1
ATOM 794 O O . THR A 1 94 ? 7.055 -15.555 -15.078 1 96.62 94 THR A O 1
ATOM 797 N N . ASP A 1 95 ? 6.633 -16.531 -17.047 1 96.81 95 ASP A N 1
ATOM 798 C CA . ASP A 1 95 ? 6.852 -15.273 -17.766 1 96.81 95 ASP A CA 1
ATOM 799 C C . ASP A 1 95 ? 5.793 -14.242 -17.406 1 96.81 95 ASP A C 1
ATOM 801 O O . ASP A 1 95 ? 6.074 -13.039 -17.359 1 96.81 95 ASP A O 1
ATOM 805 N N . LYS A 1 96 ? 4.578 -14.734 -17.203 1 97.75 96 LYS A N 1
ATOM 806 C CA . LYS A 1 96 ? 3.508 -13.844 -16.781 1 97.75 96 LYS A CA 1
ATOM 807 C C . LYS A 1 96 ? 3.771 -13.289 -15.383 1 97.75 96 LYS A C 1
ATOM 809 O O . LYS A 1 96 ? 3.453 -12.133 -15.094 1 97.75 96 LYS A O 1
ATOM 814 N N . ALA A 1 97 ? 4.254 -14.125 -14.508 1 98.31 97 ALA A N 1
ATOM 815 C CA . ALA A 1 97 ? 4.613 -13.688 -13.164 1 98.31 97 ALA A CA 1
ATOM 816 C C . ALA A 1 97 ? 5.723 -12.641 -13.203 1 98.31 97 ALA A C 1
ATOM 818 O O . ALA A 1 97 ? 5.637 -11.617 -12.523 1 98.31 97 ALA A O 1
ATOM 819 N N . LEU A 1 98 ? 6.711 -12.883 -14.047 1 98.44 98 LEU A N 1
ATOM 820 C CA . LEU A 1 98 ? 7.816 -11.938 -14.211 1 98.44 98 LEU A CA 1
ATOM 821 C C . LEU A 1 98 ? 7.305 -10.578 -14.68 1 98.44 98 LEU A C 1
ATOM 823 O O . LEU A 1 98 ? 7.742 -9.547 -14.172 1 98.44 98 LEU A O 1
ATOM 827 N N . ALA A 1 99 ? 6.402 -10.602 -15.609 1 98.56 99 ALA A N 1
ATOM 828 C CA . ALA A 1 99 ? 5.844 -9.352 -16.125 1 98.56 99 ALA A CA 1
ATOM 829 C C . ALA A 1 99 ? 5.109 -8.586 -15.023 1 98.56 99 ALA A C 1
ATOM 831 O O . ALA A 1 99 ? 5.203 -7.359 -14.953 1 98.56 99 ALA A O 1
ATOM 832 N N . VAL A 1 100 ? 4.418 -9.305 -14.203 1 98.69 100 VAL A N 1
ATOM 833 C CA . VAL A 1 100 ? 3.689 -8.688 -13.102 1 98.69 100 VAL A CA 1
ATOM 834 C C . VAL A 1 100 ? 4.676 -8.047 -12.125 1 98.69 100 VAL A C 1
ATOM 836 O O . VAL A 1 100 ? 4.5 -6.891 -11.719 1 98.69 100 VAL A O 1
ATOM 839 N N . TYR A 1 101 ? 5.746 -8.797 -11.781 1 98.56 101 TYR A N 1
ATOM 840 C CA . TYR A 1 101 ? 6.746 -8.273 -10.867 1 98.56 101 TYR A CA 1
ATOM 841 C C . TYR A 1 101 ? 7.438 -7.047 -11.453 1 98.56 101 TYR A C 1
ATOM 843 O O . TYR A 1 101 ? 7.695 -6.07 -10.75 1 98.56 101 TYR A O 1
ATOM 851 N N . GLN A 1 102 ? 7.754 -7.113 -12.727 1 98.44 102 GLN A N 1
ATOM 852 C CA . GLN A 1 102 ? 8.422 -6 -13.391 1 98.44 102 GLN A CA 1
ATOM 853 C C . GLN A 1 102 ? 7.543 -4.754 -13.406 1 98.44 102 GLN A C 1
ATOM 855 O O . GLN A 1 102 ? 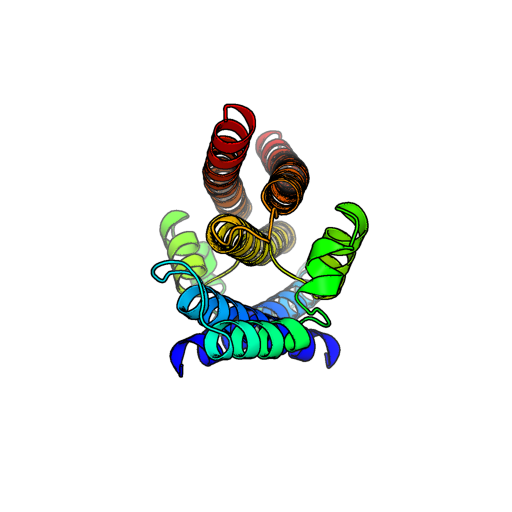8.039 -3.637 -13.266 1 98.44 102 GLN A O 1
ATOM 860 N N . TYR A 1 103 ? 6.309 -4.969 -13.594 1 98.44 103 TYR A N 1
ATOM 861 C CA . TYR A 1 103 ? 5.383 -3.844 -13.547 1 98.44 103 TYR A CA 1
ATOM 862 C C . TYR A 1 103 ? 5.383 -3.199 -12.164 1 98.44 103 TYR A C 1
ATOM 864 O O . TYR A 1 103 ? 5.449 -1.974 -12.039 1 98.44 103 TYR A O 1
ATOM 872 N N . ILE A 1 104 ? 5.297 -3.98 -11.156 1 97.94 104 ILE A N 1
ATOM 873 C CA . ILE A 1 104 ? 5.324 -3.486 -9.781 1 97.94 104 ILE A CA 1
ATOM 874 C C . ILE A 1 104 ? 6.598 -2.68 -9.547 1 97.94 104 ILE A C 1
ATOM 876 O O . ILE A 1 104 ? 6.551 -1.58 -8.992 1 97.94 104 ILE A O 1
ATOM 880 N N . GLN A 1 105 ? 7.727 -3.303 -9.938 1 96.69 105 GLN A N 1
ATOM 881 C CA . GLN A 1 105 ? 9.031 -2.668 -9.742 1 96.69 105 GLN A CA 1
ATOM 882 C C . GLN A 1 105 ? 9.078 -1.296 -10.406 1 96.69 105 GLN A C 1
ATOM 884 O O . GLN A 1 105 ? 9.594 -0.339 -9.828 1 96.69 105 GLN A O 1
ATOM 889 N N . HIS A 1 106 ? 8.586 -1.254 -11.625 1 96.5 106 HIS A N 1
ATOM 890 C CA . HIS A 1 106 ? 8.57 0.011 -12.352 1 96.5 106 HIS A CA 1
ATOM 891 C C . HIS A 1 106 ? 7.695 1.041 -11.641 1 96.5 106 HIS A C 1
ATOM 893 O O . HIS A 1 106 ? 8.125 2.174 -11.414 1 96.5 106 HIS A O 1
ATOM 899 N N . GLU A 1 107 ? 6.422 0.653 -11.266 1 94.38 107 GLU A N 1
ATOM 900 C CA . GLU A 1 107 ? 5.484 1.584 -10.648 1 94.38 107 GLU A CA 1
ATOM 901 C C . GLU A 1 107 ? 5.965 2.01 -9.258 1 94.38 107 GLU A C 1
ATOM 903 O O . GLU A 1 107 ? 5.766 3.158 -8.852 1 94.38 107 GLU A O 1
ATOM 908 N N . SER A 1 108 ? 6.531 1.11 -8.508 1 93.12 108 SER A N 1
ATOM 909 C CA . SER A 1 108 ? 7.055 1.429 -7.184 1 93.12 108 SER A CA 1
ATOM 910 C C . SER A 1 108 ? 8.203 2.424 -7.266 1 93.12 108 SER A C 1
ATOM 912 O O . SER A 1 108 ? 8.336 3.307 -6.414 1 93.12 108 SER A O 1
ATOM 914 N N . LYS A 1 109 ? 9.078 2.277 -8.273 1 92.94 109 LYS A N 1
ATOM 915 C CA . LYS A 1 109 ? 10.172 3.215 -8.477 1 92.94 109 LYS A CA 1
ATOM 916 C C . LYS A 1 109 ? 9.648 4.617 -8.773 1 92.94 109 LYS A C 1
ATOM 918 O O . LYS A 1 109 ? 10.156 5.602 -8.234 1 92.94 109 LYS A O 1
ATOM 923 N N . VAL A 1 110 ? 8.656 4.684 -9.648 1 93.56 110 VAL A N 1
ATOM 924 C CA . VAL A 1 110 ? 8.062 5.973 -10 1 93.56 110 VAL A CA 1
ATOM 925 C C . VAL A 1 110 ? 7.465 6.625 -8.758 1 93.56 110 VAL A C 1
ATOM 927 O O . VAL A 1 110 ? 7.645 7.824 -8.531 1 93.56 110 VAL A O 1
ATOM 930 N N . PHE A 1 111 ? 6.805 5.848 -7.965 1 93.69 111 PHE A N 1
ATOM 931 C CA . PHE A 1 111 ? 6.191 6.34 -6.738 1 93.69 111 PHE A CA 1
ATOM 932 C C . PHE A 1 111 ? 7.25 6.863 -5.777 1 93.69 111 PHE A C 1
ATOM 934 O O . PHE A 1 111 ? 7.133 7.977 -5.262 1 93.69 111 PHE A O 1
ATOM 941 N N . SER A 1 112 ? 8.289 6.125 -5.531 1 92.12 112 SER A N 1
ATOM 942 C CA . SER A 1 112 ? 9.367 6.484 -4.613 1 92.12 112 SER A CA 1
ATOM 943 C C . SER A 1 112 ? 10.047 7.781 -5.043 1 92.12 112 SER A C 1
ATOM 945 O O . SER A 1 112 ? 10.422 8.602 -4.199 1 92.12 112 SER A O 1
ATOM 947 N N . PHE A 1 113 ? 10.234 7.922 -6.281 1 93.81 113 PHE A N 1
ATOM 948 C CA . PHE A 1 113 ? 10.82 9.156 -6.797 1 93.81 113 PHE A CA 1
ATOM 949 C C . PHE A 1 113 ? 9.961 10.359 -6.438 1 93.81 113 PHE A C 1
ATOM 951 O O . PHE A 1 113 ? 10.477 11.422 -6.09 1 93.81 113 PHE A O 1
ATOM 958 N N . GLY A 1 114 ? 8.578 10.18 -6.617 1 95.12 114 GLY A N 1
ATOM 959 C CA . GLY A 1 114 ? 7.668 11.242 -6.223 1 95.12 114 GLY A CA 1
ATOM 960 C C . GLY A 1 114 ? 7.785 11.617 -4.758 1 95.12 114 GLY A C 1
ATOM 961 O O . GLY A 1 114 ? 7.832 12.805 -4.418 1 95.12 114 GLY A O 1
ATOM 962 N N . ILE A 1 115 ? 7.832 10.656 -3.934 1 97.19 115 ILE A N 1
ATOM 963 C CA . ILE A 1 115 ? 7.965 10.875 -2.498 1 97.19 115 ILE A CA 1
ATOM 964 C C . ILE A 1 115 ? 9.305 11.547 -2.201 1 97.19 115 ILE A C 1
ATOM 966 O O . ILE A 1 115 ? 9.375 12.461 -1.378 1 97.19 115 ILE A O 1
ATOM 970 N N . ASN A 1 116 ? 10.391 11.117 -2.824 1 95.5 116 ASN A N 1
ATOM 971 C CA . ASN A 1 116 ? 11.711 11.703 -2.646 1 95.5 116 ASN A CA 1
ATOM 972 C C . ASN A 1 116 ? 11.727 13.18 -3.021 1 95.5 116 ASN A C 1
ATOM 974 O O . ASN A 1 116 ? 12.422 13.984 -2.396 1 95.5 116 ASN A O 1
ATOM 978 N N . THR A 1 117 ? 11.023 13.484 -4.09 1 96.75 117 THR A N 1
ATOM 979 C CA . THR A 1 117 ? 10.922 14.875 -4.508 1 96.75 117 THR A CA 1
ATOM 980 C C . THR A 1 117 ? 10.266 15.727 -3.418 1 96.75 117 THR A C 1
ATOM 982 O O . THR A 1 117 ? 10.688 16.859 -3.172 1 96.75 117 THR A O 1
ATOM 985 N N . LYS A 1 118 ? 9.18 15.203 -2.762 1 97 118 LYS A N 1
ATOM 986 C CA . LYS A 1 118 ? 8.523 15.906 -1.668 1 97 118 LYS A CA 1
ATOM 987 C C . LYS A 1 118 ? 9.469 16.094 -0.486 1 97 118 LYS A C 1
ATOM 989 O O . LYS A 1 118 ? 9.508 17.172 0.114 1 97 118 LYS A O 1
ATOM 994 N N . ILE A 1 119 ? 10.195 15.102 -0.129 1 97.94 119 ILE A N 1
ATOM 995 C CA . ILE A 1 119 ? 11.164 15.164 0.961 1 97.94 119 ILE A CA 1
ATOM 996 C C . ILE A 1 119 ? 12.219 16.219 0.657 1 97.94 119 ILE A C 1
ATOM 998 O O . ILE A 1 119 ? 12.516 17.078 1.5 1 97.94 119 ILE A O 1
ATOM 1002 N N . ALA A 1 120 ? 12.742 16.156 -0.543 1 96.75 120 ALA A N 1
ATOM 1003 C CA . ALA A 1 120 ? 13.773 17.109 -0.953 1 96.75 120 ALA A CA 1
ATOM 1004 C C . ALA A 1 120 ? 13.25 18.531 -0.894 1 96.75 120 ALA A C 1
ATOM 1006 O O . ALA A 1 120 ? 13.969 19.453 -0.47 1 96.75 120 ALA A O 1
ATOM 1007 N N . SER A 1 121 ? 12.039 18.703 -1.315 1 95.81 121 SER A N 1
ATOM 1008 C CA . SER A 1 121 ? 11.422 20.031 -1.308 1 95.81 121 SER A CA 1
ATOM 1009 C C . SER A 1 121 ? 11.305 20.562 0.112 1 95.81 121 SER A C 1
ATOM 1011 O O . SER A 1 121 ? 11.484 21.766 0.341 1 95.81 121 SER A O 1
ATOM 1013 N N . LEU A 1 122 ? 11.008 19.766 1.106 1 95.06 122 LEU A N 1
ATOM 1014 C CA . LEU A 1 122 ? 10.82 20.203 2.49 1 95.06 122 LEU A CA 1
ATOM 1015 C C . LEU A 1 122 ? 12.164 20.438 3.17 1 95.06 122 LEU A C 1
ATOM 1017 O O . LEU A 1 122 ? 12.273 21.297 4.047 1 95.06 122 LEU A O 1
ATOM 1021 N N . LYS A 1 123 ? 13.109 19.688 2.783 1 93.88 123 LYS A N 1
ATOM 1022 C CA . LYS A 1 123 ? 14.422 19.828 3.404 1 93.88 123 LYS A CA 1
ATOM 1023 C C . LYS A 1 123 ? 15.156 21.047 2.871 1 93.88 123 LYS A C 1
ATOM 1025 O O . LYS A 1 123 ? 16.031 21.609 3.549 1 93.88 123 LYS A O 1
ATOM 1030 N N . ASN A 1 124 ? 14.859 21.375 1.661 1 88.56 124 ASN A N 1
ATOM 1031 C CA . ASN A 1 124 ? 15.523 22.516 1.056 1 88.56 124 ASN A CA 1
ATOM 1032 C C . ASN A 1 124 ? 14.852 23.828 1.462 1 88.56 124 ASN A C 1
ATOM 1034 O O . ASN A 1 124 ? 15.32 24.906 1.099 1 88.56 124 ASN A O 1
ATOM 1038 N N . LYS A 1 125 ? 13.859 23.875 2.254 1 70.19 125 LYS A N 1
ATOM 1039 C CA . LYS A 1 125 ? 13.25 25.094 2.771 1 70.19 125 LYS A CA 1
ATOM 1040 C C . LYS A 1 125 ? 13.828 25.469 4.133 1 70.19 125 LYS A C 1
ATOM 1042 O O . LYS A 1 125 ? 14.258 24.594 4.891 1 70.19 125 LYS A O 1
ATOM 1047 N N . MET B 1 1 ? -12.219 -14.648 8.008 1 34.84 1 MET B N 1
ATOM 1048 C CA . MET B 1 1 ? -13.188 -14.055 7.098 1 34.84 1 MET B CA 1
ATOM 1049 C C . MET B 1 1 ? -13.602 -12.664 7.574 1 34.84 1 MET B C 1
ATOM 1051 O O . MET B 1 1 ? -13.656 -11.719 6.777 1 34.84 1 MET B O 1
ATOM 1055 N N . LEU B 1 2 ? -14.086 -12.57 8.805 1 42.12 2 LEU B N 1
ATOM 1056 C CA . LEU B 1 2 ? -14.625 -11.383 9.453 1 42.12 2 LEU B CA 1
ATOM 1057 C C . LEU B 1 2 ? -13.602 -10.25 9.43 1 42.12 2 LEU B C 1
ATOM 1059 O O . LEU B 1 2 ? -13.969 -9.086 9.203 1 42.12 2 LEU B O 1
ATOM 1063 N N . ASN B 1 3 ? -12.32 -10.648 9.438 1 50.44 3 ASN B N 1
ATOM 1064 C CA . ASN B 1 3 ? -11.305 -9.625 9.672 1 50.44 3 ASN B CA 1
ATOM 1065 C C . ASN B 1 3 ? -10.961 -8.875 8.391 1 50.44 3 ASN B C 1
ATOM 1067 O O . ASN B 1 3 ? -10.664 -7.676 8.422 1 50.44 3 ASN B O 1
ATOM 1071 N N . LYS B 1 4 ? -11.117 -9.617 7.246 1 53.78 4 LYS B N 1
ATOM 1072 C CA . LYS B 1 4 ? -10.781 -9 5.965 1 53.78 4 LYS B CA 1
ATOM 1073 C C . LYS B 1 4 ? -11.82 -7.949 5.574 1 53.78 4 LYS B C 1
ATOM 1075 O O . LYS B 1 4 ? -11.469 -6.859 5.125 1 53.78 4 LYS B O 1
ATOM 1080 N N . GLY B 1 5 ? -13.062 -8.312 5.727 1 56.69 5 GLY B N 1
ATOM 1081 C CA . GLY B 1 5 ? -14.148 -7.371 5.504 1 56.69 5 GLY B CA 1
ATOM 1082 C C . GLY B 1 5 ? -13.984 -6.082 6.289 1 56.69 5 GLY B C 1
ATOM 1083 O O . GLY B 1 5 ? -14.18 -4.992 5.754 1 56.69 5 GLY B O 1
ATOM 1084 N N . LEU B 1 6 ? -13.461 -6.223 7.457 1 58.72 6 LEU B N 1
ATOM 1085 C CA . LEU B 1 6 ? -13.266 -5.086 8.352 1 58.72 6 LEU B CA 1
ATOM 1086 C C . LEU B 1 6 ? -12.133 -4.191 7.855 1 58.72 6 LEU B C 1
ATOM 1088 O O . LEU B 1 6 ? -12.227 -2.965 7.934 1 58.72 6 LEU B O 1
ATOM 1092 N N . ARG B 1 7 ? -11.242 -4.785 7.238 1 62.88 7 ARG B N 1
ATOM 1093 C CA . ARG B 1 7 ? -10.109 -4 6.766 1 62.88 7 ARG B CA 1
ATOM 1094 C C . ARG B 1 7 ? -10.492 -3.156 5.559 1 62.88 7 ARG B C 1
ATOM 1096 O O . ARG B 1 7 ? -10.102 -1.99 5.457 1 62.88 7 ARG B O 1
ATOM 1103 N N . ASP B 1 8 ? -11.32 -3.682 4.762 1 68.88 8 ASP B N 1
ATOM 1104 C CA . ASP B 1 8 ? -11.758 -2.955 3.572 1 68.88 8 ASP B CA 1
ATOM 1105 C C . ASP B 1 8 ? -12.633 -1.763 3.945 1 68.88 8 ASP B C 1
ATOM 1107 O O . ASP B 1 8 ? -12.477 -0.673 3.391 1 68.88 8 ASP B O 1
ATOM 1111 N N . GLU B 1 9 ? -13.477 -2.115 4.789 1 74.44 9 GLU B N 1
ATOM 1112 C CA . GLU B 1 9 ? -14.312 -1.028 5.281 1 74.44 9 GLU B CA 1
ATOM 1113 C C . GLU B 1 9 ? -13.477 0.071 5.922 1 74.44 9 GLU B C 1
ATOM 1115 O O . GLU B 1 9 ? -13.766 1.258 5.766 1 74.44 9 GLU B O 1
ATOM 1120 N N . GLU B 1 10 ? -12.383 -0.378 6.434 1 82.62 10 GLU B N 1
ATOM 1121 C CA . GLU B 1 10 ? -11.5 0.588 7.074 1 82.62 10 GLU B CA 1
ATOM 1122 C C . GLU B 1 10 ? -10.766 1.432 6.035 1 82.62 10 GLU B C 1
ATOM 1124 O O . GLU B 1 10 ? -10.586 2.639 6.219 1 82.62 10 GLU B O 1
ATOM 1129 N N . LYS B 1 11 ? -10.438 0.865 5.004 1 85.06 11 LYS B N 1
ATOM 1130 C CA . LYS B 1 11 ? -9.742 1.597 3.947 1 85.06 11 LYS B CA 1
ATOM 1131 C C . LYS B 1 11 ? -10.648 2.662 3.33 1 85.06 11 LYS B C 1
ATOM 1133 O O . LYS B 1 11 ? -10.203 3.783 3.07 1 85.06 11 LYS B O 1
ATOM 1138 N N . ILE B 1 12 ? -11.844 2.318 3.025 1 85.44 12 ILE B N 1
ATOM 1139 C CA . ILE B 1 12 ? -12.812 3.248 2.447 1 85.44 12 ILE B CA 1
ATOM 1140 C C . ILE B 1 12 ? -13.055 4.402 3.414 1 85.44 12 ILE B C 1
ATOM 1142 O O . ILE B 1 12 ? -13.141 5.562 2.998 1 85.44 12 ILE B O 1
ATOM 1146 N N . ARG B 1 13 ? -13.172 3.951 4.633 1 90.38 13 ARG B N 1
ATOM 1147 C CA . ARG B 1 13 ? -13.383 4.969 5.656 1 90.38 13 ARG B CA 1
ATOM 1148 C C . ARG B 1 13 ? -12.219 5.949 5.703 1 90.38 13 ARG B C 1
ATOM 1150 O O . ARG B 1 13 ? -12.422 7.164 5.734 1 90.38 13 ARG B O 1
ATOM 1157 N N . ILE B 1 14 ? -11.031 5.496 5.574 1 95.44 14 ILE B N 1
ATOM 1158 C CA . ILE B 1 14 ? -9.836 6.336 5.613 1 95.44 14 ILE B CA 1
ATOM 1159 C C . ILE B 1 14 ? -9.82 7.27 4.41 1 95.44 14 ILE B C 1
ATOM 1161 O O . ILE B 1 14 ? -9.57 8.469 4.551 1 95.44 14 ILE B O 1
ATOM 1165 N N . ASP B 1 15 ? -10.18 6.715 3.301 1 93.25 15 ASP B N 1
ATOM 1166 C CA . ASP B 1 15 ? -10.18 7.52 2.084 1 93.25 15 ASP B CA 1
ATOM 1167 C C . ASP B 1 15 ? -11.188 8.664 2.184 1 93.25 15 ASP B C 1
ATOM 1169 O O . ASP B 1 15 ? -10.906 9.789 1.758 1 93.25 15 ASP B O 1
ATOM 1173 N N . ASN B 1 16 ? -12.305 8.344 2.646 1 94.06 16 ASN B N 1
ATOM 1174 C CA . ASN B 1 16 ? -13.352 9.359 2.764 1 94.06 16 ASN B CA 1
ATOM 1175 C C . ASN B 1 16 ? -12.953 10.461 3.742 1 94.06 16 ASN B C 1
ATOM 1177 O O . ASN B 1 16 ? -13.195 11.641 3.486 1 94.06 16 ASN B O 1
ATOM 1181 N N . VAL B 1 17 ? -12.375 10.086 4.84 1 97.81 17 VAL B N 1
ATOM 1182 C CA . VAL B 1 17 ? -11.938 11.062 5.832 1 97.81 17 VAL B CA 1
ATOM 1183 C C . VAL B 1 17 ? -10.844 11.945 5.238 1 97.81 17 VAL B C 1
ATOM 1185 O O . VAL B 1 17 ? -10.867 13.172 5.402 1 97.81 17 VAL B O 1
ATOM 1188 N N . LEU B 1 18 ? -9.961 11.359 4.539 1 98.12 18 LEU B N 1
ATOM 1189 C CA . LEU B 1 18 ? -8.867 12.109 3.936 1 98.12 18 LEU B CA 1
ATOM 1190 C C . LEU B 1 18 ? -9.383 13.094 2.889 1 98.12 18 LEU B C 1
ATOM 1192 O O . LEU B 1 18 ? -8.914 14.227 2.803 1 98.12 18 LEU B O 1
ATOM 1196 N N . LYS B 1 19 ? -10.305 12.586 2.102 1 97.5 19 LYS B N 1
ATOM 1197 C CA . LYS B 1 19 ? -10.914 13.461 1.104 1 97.5 19 LYS B CA 1
ATOM 1198 C C . LYS B 1 19 ? -11.57 14.672 1.765 1 97.5 19 LYS B C 1
ATOM 1200 O O . LYS B 1 19 ? -11.414 15.797 1.294 1 97.5 19 LYS B O 1
ATOM 1205 N N . THR B 1 20 ? -12.281 14.438 2.771 1 98.31 20 THR B N 1
ATOM 1206 C CA . THR B 1 20 ? -12.945 15.516 3.496 1 98.31 20 THR B CA 1
ATOM 1207 C C . THR B 1 20 ? -11.922 16.469 4.105 1 98.31 20 THR B C 1
ATOM 1209 O O . THR B 1 20 ? -12.062 17.688 3.998 1 98.31 20 THR B O 1
ATOM 1212 N N . LEU B 1 21 ? -10.914 15.969 4.762 1 98.69 21 LEU B N 1
ATOM 1213 C CA . LEU B 1 21 ? -9.867 16.797 5.363 1 98.69 21 LEU B CA 1
ATOM 1214 C C . LEU B 1 21 ? -9.203 17.672 4.312 1 98.69 21 LEU B C 1
ATOM 1216 O O . LEU B 1 21 ? -8.938 18.859 4.562 1 98.69 21 LEU B O 1
ATOM 1220 N N . ARG B 1 22 ? -8.969 17.062 3.256 1 98.44 22 ARG B N 1
ATOM 1221 C CA . ARG B 1 22 ? -8.359 17.812 2.166 1 98.44 22 ARG B CA 1
ATOM 1222 C C . ARG B 1 22 ? -9.211 19.031 1.797 1 98.44 22 ARG B C 1
ATOM 1224 O O . ARG B 1 22 ? -8.68 20.125 1.635 1 98.44 22 ARG B O 1
ATOM 1231 N N . THR B 1 23 ? -10.508 18.797 1.638 1 98 23 THR B N 1
ATOM 1232 C CA . THR B 1 23 ? -11.414 19.891 1.274 1 98 23 THR B CA 1
ATOM 1233 C C . THR B 1 23 ? -11.422 20.969 2.348 1 98 23 THR B C 1
ATOM 1235 O O . THR B 1 23 ? -11.586 22.156 2.043 1 98 23 THR B O 1
ATOM 1238 N N . LEU B 1 24 ? -11.203 20.641 3.561 1 98.19 24 LEU B N 1
ATOM 1239 C CA . LEU B 1 24 ? -11.289 21.562 4.68 1 98.19 24 LEU B CA 1
ATOM 1240 C C . LEU B 1 24 ? -10.016 22.406 4.793 1 98.19 24 LEU B C 1
ATOM 1242 O O . LEU B 1 24 ? -10.062 23.562 5.207 1 98.19 24 LEU B O 1
ATOM 1246 N N . VAL B 1 25 ? -8.922 21.844 4.336 1 98.06 25 VAL B N 1
ATOM 1247 C CA . VAL B 1 25 ? -7.672 22.547 4.621 1 98.06 25 VAL B CA 1
ATOM 1248 C C . VAL B 1 25 ? -7.195 23.281 3.373 1 98.06 25 VAL B C 1
ATOM 1250 O O . VAL B 1 25 ? -6.379 24.203 3.461 1 98.06 25 VAL B O 1
ATOM 1253 N N . TYR B 1 26 ? -7.613 22.844 2.264 1 97.88 26 TYR B N 1
ATOM 1254 C CA . TYR B 1 26 ? -7.203 23.516 1.036 1 97.88 26 TYR B CA 1
ATOM 1255 C C . TYR B 1 26 ? -8.117 24.703 0.726 1 97.88 26 TYR B C 1
ATOM 1257 O O . TYR B 1 26 ? -8.859 24.672 -0.263 1 97.88 26 TYR B O 1
ATOM 1265 N N . VAL B 1 27 ? -7.988 25.703 1.57 1 97.31 27 VAL B N 1
ATOM 1266 C CA . VAL B 1 27 ? -8.766 26.938 1.521 1 97.31 27 VAL B CA 1
ATOM 1267 C C . VAL B 1 27 ? -7.867 28.125 1.854 1 97.31 27 VAL B C 1
ATOM 1269 O O . VAL B 1 27 ? -6.727 27.938 2.281 1 97.31 27 VAL B O 1
ATOM 1272 N N . PRO B 1 28 ? -8.375 29.391 1.648 1 96.06 28 PRO B N 1
ATOM 1273 C CA . PRO B 1 28 ? -7.586 30.547 2.066 1 96.06 28 PRO B CA 1
ATOM 1274 C C . PRO B 1 28 ? -7.406 30.625 3.58 1 96.06 28 PRO B C 1
ATOM 1276 O O . PRO B 1 28 ? -8.312 30.266 4.332 1 96.06 28 PRO B O 1
ATOM 1279 N N . TYR B 1 29 ? -6.336 31.234 4.004 1 95.81 29 TYR B N 1
ATOM 1280 C CA . TYR B 1 29 ? -6.004 31.359 5.418 1 95.81 29 TYR B CA 1
ATOM 1281 C C . TYR B 1 29 ? -6.086 32.812 5.863 1 95.81 29 TYR B C 1
ATOM 1283 O O . TYR B 1 29 ? -5.887 33.719 5.059 1 95.81 29 TYR B O 1
ATOM 1291 N N . PRO B 1 30 ? -6.465 32.844 7.113 1 96.56 30 PRO B N 1
ATOM 1292 C CA . PRO B 1 30 ? -6.523 31.891 8.219 1 96.56 30 PRO B CA 1
ATOM 1293 C C . PRO B 1 30 ? -7.848 31.141 8.281 1 96.56 30 PRO B C 1
ATOM 1295 O O . PRO B 1 30 ? -8.844 31.578 7.703 1 96.56 30 PRO B O 1
ATOM 1298 N N . LEU B 1 31 ? -7.898 30.078 9.031 1 96.38 31 LEU B N 1
ATOM 1299 C CA . LEU B 1 31 ? -9.102 29.281 9.211 1 96.38 31 LEU B CA 1
ATOM 1300 C C . LEU B 1 31 ? -10.023 29.906 10.25 1 96.38 31 LEU B C 1
ATOM 1302 O O . LEU B 1 31 ? -9.562 30.422 11.273 1 96.38 31 LEU B O 1
ATOM 1306 N N . SER B 1 32 ? -11.258 29.797 9.93 1 96.19 32 SER B N 1
ATOM 1307 C CA . SER B 1 32 ? -12.234 30.203 10.938 1 96.19 32 SER B CA 1
ATOM 1308 C C . SER B 1 32 ? -12.352 29.172 12.047 1 96.19 32 SER B C 1
ATOM 1310 O O . SER B 1 32 ? -11.836 28.062 11.93 1 96.19 32 SER B O 1
ATOM 1312 N N . HIS B 1 33 ? -12.938 29.594 13.086 1 95.44 33 HIS B N 1
ATOM 1313 C CA . HIS B 1 33 ? -13.172 28.688 14.195 1 95.44 33 HIS B CA 1
ATOM 1314 C C . HIS B 1 33 ? -14.008 27.484 13.75 1 95.44 33 HIS B C 1
ATOM 1316 O O . HIS B 1 33 ? -13.781 26.359 14.195 1 95.44 33 HIS B O 1
ATOM 1322 N N . LEU B 1 34 ? -14.984 27.719 12.938 1 96.38 34 LEU B N 1
ATOM 1323 C CA . LEU B 1 34 ? -15.844 26.656 12.43 1 96.38 34 LEU B CA 1
ATOM 1324 C C . LEU B 1 34 ? -15.055 25.688 11.57 1 96.38 34 LEU B C 1
ATOM 1326 O O . LEU B 1 34 ? -15.266 24.469 11.656 1 96.38 34 LEU B O 1
ATOM 1330 N N . GLN B 1 35 ? -14.273 26.172 10.734 1 96.38 35 GLN B N 1
ATOM 1331 C CA . GLN B 1 35 ? -13.438 25.344 9.891 1 96.38 35 GLN B CA 1
ATOM 1332 C C . GLN B 1 35 ? -12.508 24.469 10.727 1 96.38 35 GLN B C 1
ATOM 1334 O O . GLN B 1 35 ? -12.336 23.281 10.438 1 96.38 35 GLN B O 1
ATOM 1339 N N . LYS B 1 36 ? -11.969 25.047 11.711 1 96.75 36 LYS B N 1
ATOM 1340 C CA . LYS B 1 36 ? -11.102 24.281 12.617 1 96.75 36 LYS B CA 1
ATOM 1341 C C . LYS B 1 36 ? -11.883 23.188 13.344 1 96.75 36 LYS B C 1
ATOM 1343 O O . LYS B 1 36 ? -11.367 22.094 13.547 1 96.75 36 LYS B O 1
ATOM 1348 N N . SER B 1 37 ? -13.047 23.562 13.797 1 97.5 37 SER B N 1
ATOM 1349 C CA . SER B 1 37 ? -13.906 22.578 14.453 1 97.5 37 SER B CA 1
ATOM 1350 C C . SER B 1 37 ? -14.227 21.422 13.523 1 97.5 37 SER B C 1
ATOM 1352 O O . SER B 1 37 ? -14.273 20.266 13.961 1 97.5 37 SER B O 1
ATOM 1354 N N . ASP B 1 38 ? -14.445 21.688 12.266 1 98.06 38 ASP B N 1
ATOM 1355 C CA . ASP B 1 38 ? -14.711 20.641 11.281 1 98.06 38 ASP B CA 1
ATOM 1356 C C . ASP B 1 38 ? -13.5 19.734 11.094 1 98.06 38 ASP B C 1
ATOM 1358 O O . ASP B 1 38 ? -13.641 18.516 10.969 1 98.06 38 ASP B O 1
ATOM 1362 N N . ILE B 1 39 ? -12.375 20.281 11.086 1 98.25 39 ILE B N 1
ATOM 1363 C CA . ILE B 1 39 ? -11.133 19.516 10.969 1 98.25 39 ILE B CA 1
ATOM 1364 C C . ILE B 1 39 ? -10.977 18.609 12.188 1 98.25 39 ILE B C 1
ATOM 1366 O O . ILE B 1 39 ? -10.625 17.438 12.047 1 98.25 39 ILE B O 1
ATOM 1370 N N . GLU B 1 40 ? -11.273 19.203 13.32 1 97.62 40 GLU B N 1
ATOM 1371 C CA . GLU B 1 40 ? -11.211 18.438 14.562 1 97.62 40 GLU B CA 1
ATOM 1372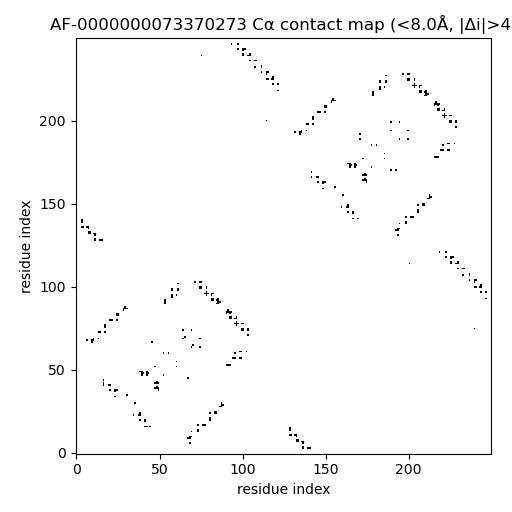 C C . GLU B 1 40 ? -12.125 17.219 14.5 1 97.62 40 GLU B C 1
ATOM 1374 O O . GLU B 1 40 ? -11.742 16.125 14.922 1 97.62 40 GLU B O 1
ATOM 1379 N N . ASN B 1 41 ? -13.258 17.422 14.039 1 97.94 41 ASN B N 1
ATOM 1380 C CA . ASN B 1 41 ? -14.242 16.344 13.953 1 97.94 41 ASN B CA 1
ATOM 1381 C C . ASN B 1 41 ? -13.781 15.234 13.023 1 97.94 41 ASN B C 1
ATOM 1383 O O . ASN B 1 41 ? -14.008 14.055 13.297 1 97.94 41 ASN B O 1
ATOM 1387 N N . GLN B 1 42 ? -13.156 15.547 11.938 1 98.25 42 GLN B N 1
ATOM 1388 C CA . GLN B 1 42 ? -12.656 14.547 11.008 1 98.25 42 GLN B CA 1
ATOM 1389 C C . GLN B 1 42 ? -11.445 13.812 11.586 1 98.25 42 GLN B C 1
ATOM 1391 O O . GLN B 1 42 ? -11.328 12.594 11.445 1 98.25 42 GLN B O 1
ATOM 1396 N N . LEU B 1 43 ? -10.609 14.5 12.281 1 98.44 43 LEU B N 1
ATOM 1397 C CA . LEU B 1 43 ? -9.422 13.898 12.883 1 98.44 43 LEU B CA 1
ATOM 1398 C C . LEU B 1 43 ? -9.812 12.867 13.93 1 98.44 43 LEU B C 1
ATOM 1400 O O . LEU B 1 43 ? -9.102 11.875 14.117 1 98.44 43 LEU B O 1
ATOM 1404 N N . LYS B 1 44 ? -10.914 13.07 14.594 1 98 44 LYS B N 1
ATOM 1405 C CA . LYS B 1 44 ? -11.383 12.156 15.633 1 98 44 LYS B CA 1
ATOM 1406 C C . LYS B 1 44 ? -11.633 10.758 15.055 1 98 44 LYS B C 1
ATOM 1408 O O . LYS B 1 44 ? -11.508 9.758 15.766 1 98 44 LYS B O 1
ATOM 1413 N N . GLU B 1 45 ? -11.938 10.75 13.766 1 97.06 45 GLU B N 1
ATOM 1414 C CA . GLU B 1 45 ? -12.148 9.469 13.094 1 97.06 45 GLU B CA 1
ATOM 1415 C C . GLU B 1 45 ? -10.883 8.625 13.117 1 97.06 45 GLU B C 1
ATOM 1417 O O . GLU B 1 45 ? -10.938 7.402 12.992 1 97.06 45 GLU B O 1
ATOM 1422 N N . PHE B 1 46 ? -9.734 9.289 13.289 1 97.62 46 PHE B N 1
ATOM 1423 C CA . PHE B 1 46 ? -8.453 8.609 13.359 1 97.62 46 PHE B CA 1
ATOM 1424 C C . PHE B 1 46 ? -7.941 8.555 14.797 1 97.62 46 PHE B C 1
ATOM 1426 O O . PHE B 1 46 ? -6.777 8.227 15.031 1 97.62 46 PHE B O 1
ATOM 1433 N N . GLY B 1 47 ? -8.812 8.992 15.68 1 96.81 47 GLY B N 1
ATOM 1434 C CA . GLY B 1 47 ? -8.359 9.062 17.062 1 96.81 47 GLY B CA 1
ATOM 1435 C C . GLY B 1 47 ? -7.422 10.219 17.328 1 96.81 47 GLY B C 1
ATOM 1436 O O . GLY B 1 47 ? -6.578 10.148 18.219 1 96.81 47 GLY B O 1
ATOM 1437 N N . LEU B 1 48 ? -7.57 11.156 16.594 1 98 48 LEU B N 1
ATOM 1438 C CA . LEU B 1 48 ? -6.719 12.336 16.703 1 98 48 LEU B CA 1
ATOM 1439 C C . LEU B 1 48 ? -7.559 13.594 16.922 1 98 48 LEU B C 1
ATOM 1441 O O . LEU B 1 48 ? -8.781 13.555 16.797 1 98 48 LEU B O 1
ATOM 1445 N N . ASN B 1 49 ? -7.047 14.641 17.344 1 97.06 49 ASN B N 1
ATOM 1446 C CA . ASN B 1 49 ? -7.461 16.031 17.266 1 97.06 49 ASN B CA 1
ATOM 1447 C C . ASN B 1 49 ? -6.277 16.953 16.969 1 97.06 49 ASN B C 1
ATOM 1449 O O . ASN B 1 49 ? -5.145 16.484 16.812 1 97.06 49 ASN B O 1
ATOM 1453 N N . ILE B 1 50 ? -6.477 18.172 16.859 1 96.38 50 ILE B N 1
ATOM 1454 C CA . ILE B 1 50 ? -5.418 19.094 16.453 1 96.38 50 ILE B CA 1
ATOM 1455 C C . ILE B 1 50 ? -4.309 19.094 17.516 1 96.38 50 ILE B C 1
ATOM 1457 O O . ILE B 1 50 ? -3.123 19.047 17.172 1 96.38 50 ILE B O 1
ATOM 1461 N N . GLN B 1 51 ? -4.68 19.109 18.734 1 95.62 51 GLN B N 1
ATOM 1462 C CA . GLN B 1 51 ? -3.686 19.156 19.812 1 95.62 51 GLN B CA 1
ATOM 1463 C C . GLN B 1 51 ? -2.838 17.875 19.812 1 95.62 51 GLN B C 1
ATOM 1465 O O . GLN B 1 51 ? -1.613 17.953 19.938 1 95.62 51 GLN B O 1
ATOM 1470 N N . THR B 1 52 ? -3.439 16.703 19.734 1 96.81 52 THR B N 1
ATOM 1471 C CA . THR B 1 52 ? -2.678 15.461 19.734 1 96.81 52 THR B CA 1
ATOM 1472 C C . THR B 1 52 ? -1.81 15.367 18.484 1 96.81 52 THR B C 1
ATOM 1474 O O . THR B 1 52 ? -0.711 14.805 18.516 1 96.81 52 THR B O 1
ATOM 1477 N N . LEU B 1 53 ? -2.336 15.844 17.422 1 97.44 53 LEU B N 1
ATOM 1478 C CA . LEU B 1 53 ? -1.562 15.875 16.188 1 97.44 53 LEU B CA 1
ATOM 1479 C C . LEU B 1 53 ? -0.267 16.656 16.375 1 97.44 53 LEU B C 1
ATOM 1481 O O . LEU B 1 53 ? 0.789 16.25 15.883 1 97.44 53 LEU B O 1
ATOM 1485 N N . ILE B 1 54 ? -0.361 17.719 17.047 1 96.06 54 ILE B N 1
ATOM 1486 C CA . ILE B 1 54 ? 0.789 18.578 17.312 1 96.06 54 ILE B CA 1
ATOM 1487 C C . ILE B 1 54 ? 1.705 17.922 18.344 1 96.06 54 ILE B C 1
ATOM 1489 O O . ILE B 1 54 ? 2.93 17.922 18.188 1 96.06 54 ILE B O 1
ATOM 1493 N N . ASP B 1 55 ? 1.118 17.281 19.297 1 96.25 55 ASP B N 1
ATOM 1494 C CA . ASP B 1 55 ? 1.869 16.812 20.453 1 96.25 55 ASP B CA 1
ATOM 1495 C C . ASP B 1 55 ? 2.541 15.469 20.172 1 96.25 55 ASP B C 1
ATOM 1497 O O . ASP B 1 55 ? 3.572 15.148 20.766 1 96.25 55 ASP B O 1
ATOM 1501 N N . TYR B 1 56 ? 1.979 14.648 19.391 1 97.44 56 TYR B N 1
ATOM 1502 C CA . TYR B 1 56 ? 2.539 13.336 19.109 1 97.44 56 TYR B CA 1
ATOM 1503 C C . TYR B 1 56 ? 3.949 13.453 18.531 1 97.44 56 TYR B C 1
ATOM 1505 O O . TYR B 1 56 ? 4.223 14.344 17.719 1 97.44 56 TYR B O 1
ATOM 1513 N N . SER B 1 57 ? 4.781 12.562 19.016 1 98.06 57 SER B N 1
ATOM 1514 C CA . SER B 1 57 ? 6.059 12.43 18.312 1 98.06 57 SER B CA 1
ATOM 1515 C C . SER B 1 57 ? 5.863 11.898 16.891 1 98.06 57 SER B C 1
ATOM 1517 O O . SER B 1 57 ? 4.789 11.398 16.562 1 98.06 57 SER B O 1
ATOM 1519 N N . HIS B 1 58 ? 6.848 12.109 16.141 1 98.06 58 HIS B N 1
ATOM 1520 C CA . HIS B 1 58 ? 6.801 11.57 14.773 1 98.06 58 HIS B CA 1
ATOM 1521 C C . HIS B 1 58 ? 6.492 10.078 14.781 1 98.06 58 HIS B C 1
ATOM 1523 O O . HIS B 1 58 ? 5.645 9.617 14.016 1 98.06 58 HIS B O 1
ATOM 1529 N N . GLU B 1 59 ? 7.129 9.352 15.719 1 98 59 GLU B N 1
ATOM 1530 C CA . GLU B 1 59 ? 6.969 7.902 15.812 1 98 59 GLU B CA 1
ATOM 1531 C C . GLU B 1 59 ? 5.555 7.531 16.25 1 98 59 GLU B C 1
ATOM 1533 O O . GLU B 1 59 ? 4.969 6.582 15.734 1 98 59 GLU B O 1
ATOM 1538 N N . GLU B 1 60 ? 5.043 8.258 17.203 1 98.25 60 GLU B N 1
ATOM 1539 C CA . GLU B 1 60 ? 3.693 8 17.688 1 98.25 60 GLU B CA 1
ATOM 1540 C C . GLU B 1 60 ? 2.658 8.188 16.594 1 98.25 60 GLU B C 1
ATOM 1542 O O . GLU B 1 60 ? 1.73 7.387 16.453 1 98.25 60 GLU B O 1
ATOM 1547 N N . LEU B 1 61 ? 2.859 9.219 15.789 1 98.56 61 LEU B N 1
ATOM 1548 C CA . LEU B 1 61 ? 1.923 9.5 14.711 1 98.56 61 LEU B CA 1
ATOM 1549 C C . LEU B 1 61 ? 1.977 8.398 13.648 1 98.56 61 LEU B C 1
ATOM 1551 O O . LEU B 1 61 ? 0.938 7.875 13.242 1 98.56 61 LEU B O 1
ATOM 1555 N N . ILE B 1 62 ? 3.121 8.031 13.242 1 98.56 62 ILE B N 1
ATOM 1556 C CA . ILE B 1 62 ? 3.305 7 12.227 1 98.56 62 ILE B CA 1
ATOM 1557 C C . ILE B 1 62 ? 2.711 5.68 12.719 1 98.56 62 ILE B C 1
ATOM 1559 O O . ILE B 1 62 ? 2 5 11.977 1 98.56 62 ILE B O 1
ATOM 1563 N N . ASN B 1 63 ? 3.076 5.309 13.992 1 98.19 63 ASN B N 1
ATOM 1564 C CA . ASN B 1 63 ? 2.547 4.074 14.562 1 98.19 63 ASN B CA 1
ATOM 1565 C C . ASN B 1 63 ? 1.021 4.055 14.531 1 98.19 63 ASN B C 1
ATOM 1567 O O . ASN B 1 63 ? 0.414 3.016 14.266 1 98.19 63 ASN B O 1
ATOM 1571 N N . LEU B 1 64 ? 0.399 5.137 14.891 1 98.25 64 LEU B N 1
ATOM 1572 C CA . LEU B 1 64 ? -1.057 5.238 14.859 1 98.25 64 LEU B CA 1
ATOM 1573 C C . LEU B 1 64 ? -1.595 4.988 13.461 1 98.25 64 LEU B C 1
ATOM 1575 O O . LEU B 1 64 ? -2.529 4.203 13.273 1 98.25 64 LEU B O 1
ATOM 1579 N N . LEU B 1 65 ? -0.971 5.637 12.422 1 98.12 65 LEU B N 1
ATOM 1580 C CA . LEU B 1 65 ? -1.445 5.523 11.047 1 98.12 65 LEU B CA 1
ATOM 1581 C C . LEU B 1 65 ? -1.285 4.094 10.539 1 98.12 65 LEU B C 1
ATOM 1583 O O . LEU B 1 65 ? -2.154 3.584 9.82 1 98.12 65 LEU B O 1
ATOM 1587 N N . ILE B 1 66 ? -0.241 3.463 10.953 1 96.81 66 ILE B N 1
ATOM 1588 C CA . ILE B 1 66 ? 0.004 2.076 10.562 1 96.81 66 ILE B CA 1
ATOM 1589 C C . ILE B 1 66 ? -1.019 1.165 11.234 1 96.81 66 ILE B C 1
ATOM 1591 O O . ILE B 1 66 ? -1.539 0.237 10.609 1 96.81 66 ILE B O 1
ATOM 1595 N N . ARG B 1 67 ? -1.249 1.394 12.516 1 95.5 67 ARG B N 1
ATOM 1596 C CA . ARG B 1 67 ? -2.242 0.615 13.25 1 95.5 67 ARG B CA 1
ATOM 1597 C C . ARG B 1 67 ? -3.617 0.733 12.594 1 95.5 67 ARG B C 1
ATOM 1599 O O . ARG B 1 67 ? -4.406 -0.214 12.625 1 95.5 67 ARG B O 1
ATOM 1606 N N . LEU B 1 68 ? -3.877 1.875 11.969 1 95.19 68 LEU B N 1
ATOM 1607 C CA . LEU B 1 68 ? -5.145 2.104 11.281 1 95.19 68 LEU B CA 1
ATOM 1608 C C . LEU B 1 68 ? -5.117 1.501 9.875 1 95.19 68 LEU B C 1
ATOM 1610 O O . LEU B 1 68 ? -6.117 1.543 9.164 1 95.19 68 LEU B O 1
ATOM 1614 N N . HIS B 1 69 ? -3.949 1.009 9.461 1 91.56 69 HIS B N 1
ATOM 1615 C CA . HIS B 1 69 ? -3.752 0.283 8.211 1 91.56 69 HIS B CA 1
ATOM 1616 C C . HIS B 1 69 ? -3.811 1.224 7.016 1 91.56 69 HIS B C 1
ATOM 1618 O O . HIS B 1 69 ? -4.406 0.893 5.988 1 91.56 69 HIS B O 1
ATOM 1624 N N . PHE B 1 70 ? -3.227 2.383 7.172 1 94.56 70 PHE B N 1
ATOM 1625 C CA . PHE B 1 70 ? -3.031 3.266 6.027 1 94.56 70 PHE B CA 1
ATOM 1626 C C . PHE B 1 70 ? -2.125 2.613 4.992 1 94.56 70 PHE B C 1
ATOM 1628 O O . PHE B 1 70 ? -1.07 2.074 5.332 1 94.56 70 PHE B O 1
ATOM 1635 N N . ASP B 1 71 ? -2.576 2.695 3.744 1 91.75 71 ASP B N 1
ATOM 1636 C CA . ASP B 1 71 ? -1.618 2.293 2.719 1 91.75 71 ASP B CA 1
ATOM 1637 C C . ASP B 1 71 ? -0.728 3.463 2.307 1 91.75 71 ASP B C 1
ATOM 1639 O O . ASP B 1 71 ? -0.858 4.566 2.842 1 91.75 71 ASP B O 1
ATOM 1643 N N . TRP B 1 72 ? 0.217 3.279 1.43 1 93.81 72 TRP B N 1
ATOM 1644 C CA . TRP B 1 72 ? 1.212 4.293 1.092 1 93.81 72 TRP B CA 1
ATOM 1645 C C . TRP B 1 72 ? 0.557 5.504 0.442 1 93.81 72 TRP B C 1
ATOM 1647 O O . TRP B 1 72 ? 0.987 6.641 0.657 1 93.81 72 TRP B O 1
ATOM 1657 N N . ASP B 1 73 ? -0.444 5.242 -0.429 1 92.81 73 ASP B N 1
ATOM 1658 C CA . ASP B 1 73 ? -1.166 6.348 -1.05 1 92.81 73 ASP B CA 1
ATOM 1659 C C . ASP B 1 73 ? -1.881 7.195 -0 1 92.81 73 ASP B C 1
ATOM 1661 O O . ASP B 1 73 ? -1.885 8.43 -0.085 1 92.81 73 ASP B O 1
ATOM 1665 N N . GLN B 1 74 ? -2.447 6.508 0.954 1 95.69 74 GLN B N 1
ATOM 1666 C CA . GLN B 1 74 ? -3.168 7.191 2.021 1 95.69 74 GLN B CA 1
ATOM 1667 C C . GLN B 1 74 ? -2.209 7.957 2.928 1 95.69 74 GLN B C 1
ATOM 1669 O O . GLN B 1 74 ? -2.498 9.086 3.34 1 95.69 74 GLN B O 1
ATOM 1674 N N . LEU B 1 75 ? -1.064 7.359 3.234 1 98.19 75 LEU B N 1
ATOM 1675 C CA . LEU B 1 75 ? -0.037 8.039 4.016 1 98.19 75 LEU B CA 1
ATOM 1676 C C . LEU B 1 75 ? 0.436 9.305 3.303 1 98.19 75 LEU B C 1
ATOM 1678 O O . LEU B 1 75 ? 0.605 10.352 3.934 1 98.19 75 LEU B O 1
ATOM 1682 N N . GLU B 1 76 ? 0.623 9.203 2.041 1 98.31 76 GLU B N 1
ATOM 1683 C CA . GLU B 1 76 ? 1.049 10.359 1.259 1 98.31 76 GLU B CA 1
ATOM 1684 C C . GLU B 1 76 ? 0.016 11.484 1.325 1 98.31 76 GLU B C 1
ATOM 1686 O O . GLU B 1 76 ? 0.367 12.648 1.524 1 98.31 76 GLU B O 1
ATOM 1691 N N . GLN B 1 77 ? -1.239 11.039 1.106 1 98.19 77 GLN B N 1
ATOM 1692 C CA . GLN B 1 77 ? -2.312 12.031 1.173 1 98.19 77 GLN B CA 1
ATOM 1693 C C . GLN B 1 77 ? -2.346 12.711 2.535 1 98.19 77 GLN B C 1
ATOM 1695 O O . GLN B 1 77 ? -2.533 13.93 2.621 1 98.19 77 GLN B O 1
ATOM 1700 N N . PHE B 1 78 ? -2.152 11.977 3.586 1 98.81 78 PHE B N 1
ATOM 1701 C CA . PHE B 1 78 ? -2.16 12.547 4.926 1 98.81 78 PHE B CA 1
ATOM 1702 C C . PHE B 1 78 ? -1.003 13.523 5.109 1 98.81 78 PHE B C 1
ATOM 1704 O O . PHE B 1 78 ? -1.175 14.594 5.684 1 98.81 78 PHE B O 1
ATOM 1711 N N . GLY B 1 79 ? 0.168 13.156 4.637 1 98.69 79 GLY B N 1
ATOM 1712 C CA . GLY B 1 79 ? 1.297 14.07 4.645 1 98.69 79 GLY B CA 1
ATOM 1713 C C . GLY B 1 79 ? 1.011 15.383 3.926 1 98.69 79 GLY B C 1
ATOM 1714 O O . GLY B 1 79 ? 1.348 16.453 4.426 1 98.69 79 GLY B O 1
ATOM 1715 N N . ASP B 1 80 ? 0.354 15.273 2.773 1 98.44 80 ASP B N 1
ATOM 1716 C CA . ASP B 1 80 ? -0.008 16.453 2.004 1 98.44 80 ASP B CA 1
ATOM 1717 C C . ASP B 1 80 ? -0.95 17.359 2.797 1 98.44 80 ASP B C 1
ATOM 1719 O O . ASP B 1 80 ? -0.831 18.594 2.75 1 98.44 80 ASP B O 1
ATOM 1723 N N . ILE B 1 81 ? -1.858 16.734 3.432 1 98.62 81 ILE B N 1
ATOM 1724 C CA . ILE B 1 81 ? -2.814 17.469 4.25 1 98.62 81 ILE B CA 1
ATOM 1725 C C . ILE B 1 81 ? -2.074 18.203 5.363 1 98.62 81 ILE B C 1
ATOM 1727 O O . ILE B 1 81 ? -2.369 19.375 5.645 1 98.62 81 ILE B O 1
ATOM 1731 N N . LEU B 1 82 ? -1.104 17.562 5.973 1 98.38 82 LEU B N 1
ATOM 1732 C CA . LEU B 1 82 ? -0.324 18.188 7.039 1 98.38 82 LEU B CA 1
ATOM 1733 C C . LEU B 1 82 ? 0.441 19.406 6.516 1 98.38 82 LEU B C 1
ATOM 1735 O O . LEU B 1 82 ? 0.503 20.438 7.184 1 98.38 82 LEU B O 1
ATOM 1739 N N . ILE B 1 83 ? 1.005 19.312 5.379 1 97.88 83 ILE B N 1
ATOM 1740 C CA . ILE B 1 83 ? 1.752 20.406 4.77 1 97.88 83 ILE B CA 1
ATOM 1741 C C . ILE B 1 83 ? 0.829 21.609 4.551 1 97.88 83 ILE B C 1
ATOM 1743 O O . ILE B 1 83 ? 1.172 22.734 4.91 1 97.88 83 ILE B O 1
ATOM 1747 N N . GLU B 1 84 ? -0.326 21.344 3.963 1 97.88 84 GLU B N 1
ATOM 1748 C CA . GLU B 1 84 ? -1.272 22.422 3.711 1 97.88 84 GLU B CA 1
ATOM 1749 C C . GLU B 1 84 ? -1.754 23.047 5.016 1 97.88 84 GLU B C 1
ATOM 1751 O O . GLU B 1 84 ? -1.818 24.281 5.133 1 97.88 84 GLU B O 1
ATOM 1756 N N . PHE B 1 85 ? -2.031 22.203 5.953 1 97.75 85 PHE B N 1
ATOM 1757 C CA . PHE B 1 85 ? -2.568 22.641 7.238 1 97.75 85 PHE B CA 1
ATOM 1758 C C . PHE B 1 85 ? -1.542 23.484 7.996 1 97.75 85 PHE B C 1
ATOM 1760 O O . PHE B 1 85 ? -1.902 24.297 8.852 1 97.75 85 PHE B O 1
ATOM 1767 N N . SER B 1 86 ? -0.325 23.312 7.695 1 96.31 86 SER B N 1
ATOM 1768 C CA . SER B 1 86 ? 0.766 24.031 8.359 1 96.31 86 SER B CA 1
ATOM 1769 C C . SER B 1 86 ? 0.766 25.5 7.988 1 96.31 86 SER B C 1
ATOM 1771 O O . SER B 1 86 ? 1.455 26.312 8.617 1 96.31 86 SER B O 1
ATOM 1773 N N . LYS B 1 87 ? 0.058 25.875 7.016 1 95.44 87 LYS B N 1
ATOM 1774 C CA . LYS B 1 87 ? -0.073 27.281 6.648 1 95.44 87 LYS B CA 1
ATOM 1775 C C . LYS B 1 87 ? -0.82 28.062 7.723 1 95.44 87 LYS B C 1
ATOM 1777 O O . LYS B 1 87 ? -0.753 29.297 7.762 1 95.44 87 LYS B O 1
ATOM 1782 N N . GLU B 1 88 ? -1.538 27.391 8.508 1 94.62 88 GLU B N 1
ATOM 1783 C CA . GLU B 1 88 ? -2.172 28.031 9.656 1 94.62 88 GLU B CA 1
ATOM 1784 C C . GLU B 1 88 ? -1.135 28.438 10.703 1 94.62 88 GLU B C 1
ATOM 1786 O O . GLU B 1 88 ? -0.379 27.594 11.195 1 94.62 88 GLU B O 1
ATOM 1791 N N . GLU B 1 89 ? -0.917 29.672 11.031 1 86.06 89 GLU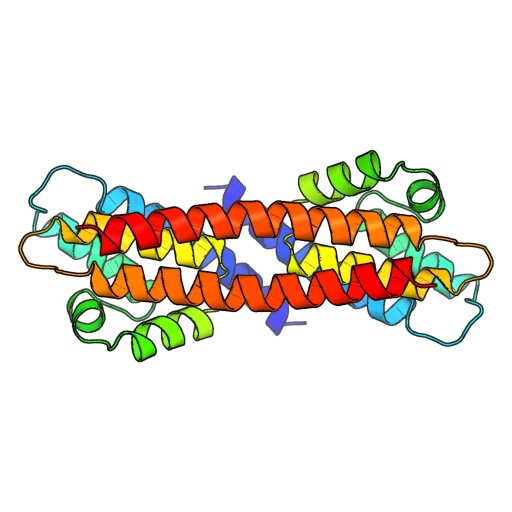 B N 1
ATOM 1792 C CA . GLU B 1 89 ? 0.167 30.281 11.789 1 86.06 89 GLU B CA 1
ATOM 1793 C C . GLU B 1 89 ? 0.42 29.547 13.102 1 86.06 89 GLU B C 1
ATOM 1795 O O . GLU B 1 89 ? 1.564 29.438 13.547 1 86.06 89 GLU B O 1
ATOM 1800 N N . ASN B 1 90 ? -0.53 28.719 13.547 1 84.38 90 ASN B N 1
ATOM 1801 C CA . ASN B 1 90 ? -0.337 28.125 14.867 1 84.38 90 ASN B CA 1
ATOM 1802 C C . ASN B 1 90 ? -0.07 26.625 14.773 1 84.38 90 ASN B C 1
ATOM 1804 O O . ASN B 1 90 ? 0.111 25.953 15.797 1 84.38 90 ASN B O 1
ATOM 1808 N N . TYR B 1 91 ? 0.145 26.219 13.562 1 90.31 91 TYR B N 1
ATOM 1809 C CA . TYR B 1 91 ? 0.336 24.781 13.406 1 90.31 91 TYR B CA 1
ATOM 1810 C C . TYR B 1 91 ? 1.554 24.484 12.539 1 90.31 91 TYR B C 1
ATOM 1812 O O . TYR B 1 91 ? 1.601 24.859 11.375 1 90.31 91 TYR B O 1
ATOM 1820 N N . ASN B 1 92 ? 2.693 24.141 13.078 1 90.25 92 ASN B N 1
ATOM 1821 C CA . ASN B 1 92 ? 3.832 23.688 12.289 1 90.25 92 ASN B CA 1
ATOM 1822 C C . ASN B 1 92 ? 3.898 22.172 12.211 1 90.25 92 ASN B C 1
ATOM 1824 O O . ASN B 1 92 ? 4.492 21.531 13.078 1 90.25 92 ASN B O 1
ATOM 1828 N N . LEU B 1 93 ? 3.359 21.672 11.133 1 97 93 LEU B N 1
ATOM 1829 C CA . LEU B 1 93 ? 3.221 20.234 10.984 1 97 93 LEU B CA 1
ATOM 1830 C C . LEU B 1 93 ? 4.129 19.703 9.883 1 97 93 LEU B C 1
ATOM 1832 O O . LEU B 1 93 ? 4.008 18.547 9.469 1 97 93 LEU B O 1
ATOM 1836 N N . THR B 1 94 ? 5.035 20.562 9.398 1 96.62 94 THR B N 1
ATOM 1837 C CA . THR B 1 94 ? 5.895 20.203 8.273 1 96.62 94 THR B CA 1
ATOM 1838 C C . THR B 1 94 ? 6.812 19.031 8.648 1 96.62 94 THR B C 1
ATOM 1840 O O . THR B 1 94 ? 7.047 18.141 7.832 1 96.62 94 THR B O 1
ATOM 1843 N N . ASP B 1 95 ? 7.281 19.078 9.852 1 96.75 95 ASP B N 1
ATOM 1844 C CA . ASP B 1 95 ? 8.164 18.016 10.297 1 96.75 95 ASP B CA 1
ATOM 1845 C C . ASP B 1 95 ? 7.422 16.688 10.375 1 96.75 95 ASP B C 1
ATOM 1847 O O . ASP B 1 95 ? 8 15.625 10.133 1 96.75 95 ASP B O 1
ATOM 1851 N N . LYS B 1 96 ? 6.164 16.766 10.805 1 97.75 96 LYS B N 1
ATOM 1852 C CA . LYS B 1 96 ? 5.344 15.562 10.844 1 97.75 96 LYS B CA 1
ATOM 1853 C C . LYS B 1 96 ? 5.109 15.016 9.438 1 97.75 96 LYS B C 1
ATOM 1855 O O . LYS B 1 96 ? 5.051 13.797 9.242 1 97.75 96 LYS B O 1
ATOM 1860 N N . ALA B 1 97 ? 4.863 15.891 8.492 1 98.31 97 ALA B N 1
ATOM 1861 C CA . ALA B 1 97 ? 4.699 15.484 7.098 1 98.31 97 ALA B CA 1
ATOM 1862 C C . ALA B 1 97 ? 5.965 14.828 6.566 1 98.31 97 ALA B C 1
ATOM 1864 O O . ALA B 1 97 ? 5.902 13.773 5.922 1 98.31 97 ALA B O 1
ATOM 1865 N N . LEU B 1 98 ? 7.098 15.422 6.898 1 98.44 98 LEU B N 1
ATOM 1866 C CA . LEU B 1 98 ? 8.383 14.875 6.48 1 98.44 98 LEU B CA 1
ATOM 1867 C C . LEU B 1 98 ? 8.578 13.469 7.027 1 98.44 98 LEU B C 1
ATOM 1869 O O . LEU B 1 98 ? 9.031 12.57 6.309 1 98.44 98 LEU B O 1
ATOM 1873 N N . ALA B 1 99 ? 8.242 13.289 8.242 1 98.56 99 ALA B N 1
ATOM 1874 C CA . ALA B 1 99 ? 8.375 11.977 8.867 1 98.56 99 ALA B CA 1
ATOM 1875 C C . ALA B 1 99 ? 7.504 10.945 8.156 1 98.56 99 ALA B C 1
ATOM 1877 O O . ALA B 1 99 ? 7.918 9.797 7.965 1 98.56 99 ALA B O 1
ATOM 1878 N N . VAL B 1 100 ? 6.328 11.336 7.809 1 98.69 100 VAL B N 1
ATOM 1879 C CA . VAL B 1 100 ? 5.41 10.445 7.105 1 98.69 100 VAL B CA 1
ATOM 1880 C C . VAL B 1 100 ? 5.996 10.062 5.75 1 98.69 100 VAL B C 1
ATOM 1882 O O . VAL B 1 100 ? 6.012 8.883 5.383 1 98.69 100 VAL B O 1
ATOM 1885 N N . TYR B 1 101 ? 6.508 11.086 4.996 1 98.56 101 TYR B N 1
ATOM 1886 C CA . TYR B 1 101 ? 7.098 10.82 3.691 1 98.56 101 TYR B CA 1
ATOM 1887 C C . TYR B 1 101 ? 8.312 9.906 3.82 1 98.56 101 TYR B C 1
ATOM 1889 O O . TYR B 1 101 ? 8.508 9 3.006 1 98.56 101 TYR B O 1
ATOM 1897 N N . GLN B 1 102 ? 9.133 10.164 4.832 1 98.44 102 GLN B N 1
ATOM 1898 C CA . GLN B 1 102 ? 10.336 9.359 5.035 1 98.44 102 GLN B CA 1
ATOM 1899 C C . GLN B 1 102 ? 9.977 7.914 5.355 1 98.44 102 GLN B C 1
ATOM 1901 O O . GL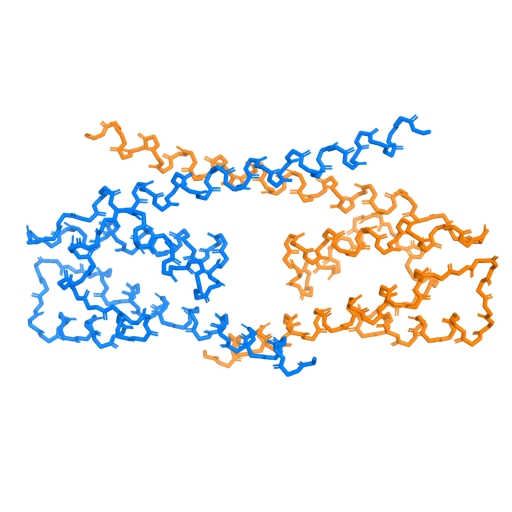N B 1 102 ? 10.672 6.988 4.926 1 98.44 102 GLN B O 1
ATOM 1906 N N . TYR B 1 103 ? 8.984 7.766 6.109 1 98.44 103 TYR B N 1
ATOM 1907 C CA . TYR B 1 103 ? 8.516 6.41 6.395 1 98.44 103 TYR B CA 1
ATOM 1908 C C . TYR B 1 103 ? 8.102 5.695 5.117 1 98.44 103 TYR B C 1
ATOM 1910 O O . TYR B 1 103 ? 8.477 4.539 4.895 1 98.44 103 TYR B O 1
ATOM 1918 N N . ILE B 1 104 ? 7.309 6.32 4.297 1 97.94 104 ILE B N 1
ATOM 1919 C CA . ILE B 1 104 ? 6.867 5.754 3.027 1 97.94 104 ILE B CA 1
ATOM 1920 C C . ILE B 1 104 ? 8.078 5.355 2.189 1 97.94 104 ILE B C 1
ATOM 1922 O O . ILE B 1 104 ? 8.125 4.254 1.636 1 97.94 104 ILE B O 1
ATOM 1926 N N . GLN B 1 105 ? 9.016 6.336 2.076 1 96.75 105 GLN B N 1
ATOM 1927 C CA . GLN B 1 105 ? 10.211 6.113 1.27 1 96.75 105 GLN B CA 1
ATOM 1928 C C . GLN B 1 105 ? 10.969 4.875 1.74 1 96.75 105 GLN B C 1
ATOM 1930 O O . GLN B 1 105 ? 11.43 4.074 0.922 1 96.75 105 GLN B O 1
ATOM 1935 N N . HIS B 1 106 ? 11.133 4.766 3.057 1 96.44 106 HIS B N 1
ATOM 1936 C CA . HIS B 1 106 ? 11.828 3.615 3.621 1 96.44 106 HIS B CA 1
ATOM 1937 C C . HIS B 1 106 ? 11.094 2.318 3.303 1 96.44 106 HIS B C 1
ATOM 1939 O O . HIS B 1 106 ? 11.695 1.357 2.82 1 96.44 106 HIS B O 1
ATOM 1945 N N . GLU B 1 107 ? 9.727 2.273 3.561 1 94.44 107 GLU B N 1
ATOM 1946 C CA . GLU B 1 107 ? 8.945 1.057 3.357 1 94.44 107 GLU B CA 1
ATOM 1947 C C . GLU B 1 107 ? 8.867 0.694 1.877 1 94.44 107 GLU B C 1
ATOM 1949 O O . GLU B 1 107 ? 8.867 -0.486 1.521 1 94.44 107 GLU B O 1
ATOM 1954 N N . SER B 1 108 ? 8.711 1.643 1.008 1 93.12 108 SER B N 1
ATOM 1955 C CA . SER B 1 108 ? 8.656 1.396 -0.429 1 93.12 108 SER B CA 1
ATOM 1956 C C . SER B 1 108 ? 9.969 0.812 -0.944 1 93.12 108 SER B C 1
ATOM 1958 O O . SER B 1 108 ? 9.961 -0.052 -1.824 1 93.12 108 SER B O 1
ATOM 1960 N N . LYS B 1 109 ? 11.102 1.322 -0.417 1 93 109 LYS B N 1
ATOM 1961 C CA . LYS B 1 109 ? 12.406 0.782 -0.798 1 93 109 LYS B CA 1
ATOM 1962 C C . LYS B 1 109 ? 12.531 -0.687 -0.402 1 93 109 LYS B C 1
ATOM 1964 O O . LYS B 1 109 ? 13.008 -1.509 -1.187 1 93 109 LYS B O 1
ATOM 1969 N N . VAL B 1 110 ? 12.109 -1.011 0.806 1 93.69 110 VAL B N 1
ATOM 1970 C CA . VAL B 1 110 ? 12.172 -2.385 1.29 1 93.69 110 VAL B CA 1
ATOM 1971 C C . VAL B 1 110 ? 11.312 -3.283 0.4 1 93.69 110 VAL B C 1
ATOM 1973 O O . VAL B 1 110 ? 11.727 -4.383 0.028 1 93.69 110 VAL B O 1
ATOM 1976 N N . PHE B 1 111 ? 10.156 -2.795 0.041 1 93.88 111 PHE B N 1
ATOM 1977 C CA . PHE B 1 111 ? 9.242 -3.547 -0.817 1 93.88 111 PHE B CA 1
ATOM 1978 C C . PHE B 1 111 ? 9.867 -3.789 -2.186 1 93.88 111 PHE B C 1
ATOM 1980 O O . PHE B 1 111 ? 9.883 -4.918 -2.678 1 93.88 111 PHE B O 1
ATOM 1987 N N . SER B 1 112 ? 10.398 -2.801 -2.793 1 92.44 112 SER B N 1
ATOM 1988 C CA . SER B 1 112 ? 11.008 -2.877 -4.117 1 92.44 112 SER B CA 1
ATOM 1989 C C . SER B 1 112 ? 12.164 -3.867 -4.141 1 92.44 112 SER B C 1
ATOM 1991 O O . SER B 1 112 ? 12.359 -4.586 -5.125 1 92.44 112 SER B O 1
ATOM 1993 N N . PHE B 1 113 ? 12.93 -3.84 -3.125 1 94.06 113 PHE B N 1
ATOM 1994 C CA . PHE B 1 113 ? 14.031 -4.789 -3.021 1 94.06 113 PHE B CA 1
ATOM 1995 C C . PHE B 1 113 ? 13.516 -6.223 -3.047 1 94.06 113 PHE B C 1
ATOM 1997 O O . PHE B 1 113 ? 14.125 -7.098 -3.666 1 94.06 113 PHE B O 1
ATOM 2004 N N . GLY B 1 114 ? 12.398 -6.461 -2.273 1 95.25 114 GLY B N 1
ATOM 2005 C CA . GLY B 1 114 ? 11.789 -7.777 -2.295 1 95.25 114 GLY B CA 1
ATOM 2006 C C . GLY B 1 114 ? 11.344 -8.211 -3.682 1 95.25 114 GLY B C 1
ATOM 2007 O O . GLY B 1 114 ? 11.594 -9.344 -4.094 1 95.25 114 GLY B O 1
ATOM 2008 N N . ILE B 1 115 ? 10.703 -7.352 -4.367 1 97.19 115 ILE B N 1
ATOM 2009 C CA . ILE B 1 115 ? 10.242 -7.625 -5.723 1 97.19 115 ILE B CA 1
ATOM 2010 C C . ILE B 1 115 ? 11.438 -7.879 -6.633 1 97.19 115 ILE B C 1
ATOM 2012 O O . ILE B 1 115 ? 11.414 -8.789 -7.465 1 97.19 115 ILE B O 1
ATOM 2016 N N . ASN B 1 116 ? 12.508 -7.078 -6.531 1 95.56 116 ASN B N 1
ATOM 2017 C CA . ASN B 1 116 ? 13.719 -7.25 -7.324 1 95.56 116 ASN B CA 1
ATOM 2018 C C . ASN B 1 116 ? 14.344 -8.625 -7.102 1 95.56 116 ASN B C 1
ATOM 2020 O O . ASN B 1 116 ? 14.898 -9.211 -8.031 1 95.56 116 ASN B O 1
ATOM 2024 N N . THR B 1 117 ? 14.328 -9.047 -5.879 1 96.81 117 THR B N 1
ATOM 2025 C CA . THR B 1 117 ? 14.852 -10.367 -5.562 1 96.81 117 THR B CA 1
ATOM 2026 C C . THR B 1 117 ? 14.078 -11.453 -6.305 1 96.81 117 THR B C 1
ATOM 2028 O O . THR B 1 117 ? 14.664 -12.414 -6.797 1 96.81 117 THR B O 1
ATOM 2031 N N . LYS B 1 118 ? 12.727 -11.344 -6.355 1 97.06 118 LYS B N 1
ATOM 2032 C CA . LYS B 1 118 ? 11.891 -12.297 -7.086 1 97.06 118 LYS B CA 1
ATOM 2033 C C . LYS B 1 118 ? 12.219 -12.281 -8.578 1 97.06 118 LYS B C 1
ATOM 2035 O O . LYS B 1 118 ? 12.312 -13.328 -9.211 1 97.06 118 LYS B O 1
ATOM 2040 N N . ILE B 1 119 ? 12.359 -11.148 -9.148 1 97.94 119 ILE B N 1
ATOM 2041 C CA . ILE B 1 119 ? 12.711 -10.984 -10.562 1 97.94 119 ILE B CA 1
ATOM 2042 C C . ILE B 1 119 ? 14.055 -11.648 -10.836 1 97.94 119 ILE B C 1
ATOM 2044 O O . ILE B 1 119 ? 14.188 -12.43 -11.789 1 97.94 119 ILE B O 1
ATOM 2048 N N . ALA B 1 120 ? 15 -11.336 -10 1 96.81 120 ALA B N 1
ATOM 2049 C CA . ALA B 1 120 ? 16.344 -11.891 -10.172 1 96.81 120 ALA B CA 1
ATOM 2050 C C . ALA B 1 120 ? 16.312 -13.414 -10.102 1 96.81 120 ALA B C 1
ATOM 2052 O O . ALA B 1 120 ? 17 -14.094 -10.875 1 96.81 120 ALA B O 1
ATOM 2053 N N . SER B 1 121 ? 15.539 -13.922 -9.18 1 95.88 121 SER B N 1
ATOM 2054 C CA . SER B 1 121 ? 15.422 -15.367 -9.016 1 95.88 121 SER B CA 1
ATOM 2055 C C . SER B 1 121 ? 14.852 -16.016 -10.273 1 95.88 121 SER B C 1
ATOM 2057 O O . SER B 1 121 ? 15.273 -17.109 -10.648 1 95.88 121 SER B O 1
ATOM 2059 N N . LEU B 1 122 ? 13.898 -15.406 -10.977 1 95.19 122 LEU B N 1
ATOM 2060 C CA . LEU B 1 122 ? 13.258 -15.969 -12.164 1 95.19 122 LEU B CA 1
ATOM 2061 C C . LEU B 1 122 ? 14.156 -15.836 -13.383 1 95.19 122 LEU B C 1
ATOM 2063 O O . LEU B 1 122 ? 14.117 -16.688 -14.281 1 95.19 122 LEU B O 1
ATOM 2067 N N . LYS B 1 123 ? 14.898 -14.828 -13.398 1 93.81 123 LYS B N 1
ATOM 2068 C CA . LYS B 1 123 ? 15.766 -14.609 -14.555 1 93.81 123 LYS B CA 1
ATOM 2069 C C . LYS B 1 123 ? 16.984 -15.508 -14.5 1 93.81 123 LYS B C 1
ATOM 2071 O O . LYS B 1 123 ? 17.594 -15.812 -15.531 1 93.81 123 LYS B O 1
ATOM 2076 N N . ASN B 1 124 ? 17.359 -15.836 -13.32 1 88.81 124 ASN B N 1
ATOM 2077 C CA . ASN B 1 124 ? 18.547 -16.688 -13.164 1 88.81 124 ASN B CA 1
ATOM 2078 C C . ASN B 1 124 ? 18.188 -18.156 -13.32 1 88.81 124 ASN B C 1
ATOM 2080 O O . ASN B 1 124 ? 19.078 -19.016 -13.289 1 88.81 124 ASN B O 1
ATOM 2084 N N . LYS B 1 125 ? 17.016 -18.578 -13.57 1 70.75 125 LYS B N 1
ATOM 2085 C CA . LYS B 1 125 ? 16.625 -19.953 -13.844 1 70.75 125 LYS B CA 1
ATOM 2086 C C . LYS B 1 125 ? 16.625 -20.234 -15.336 1 70.75 125 LYS B C 1
ATOM 2088 O O . LYS B 1 125 ? 16.391 -19.344 -16.141 1 70.75 125 LYS B O 1
#

pLDDT: mean 92.9, std 11.47, range [34.84, 98.81]

Secondary structure (DSSP, 8-state):
-HHHHHHHHHHHHHHHHHHHHHHHHSS-SSPPHHHHHHHHHHHGGGT--HHHHHHS-HHHHHHHHHHTT--HHHHHHHHHHHHHHTTSTT---HHHHHHHHHHHHHHHHHHHHHHHHHHHHHHT-/-HHHHHHHHHHHHHHHHHHHHHHHHSSSSSPPHHHHHHHHHHHHTTT--HHHHHHS-HHHHHHHHHHTT--HHHHHHHHHHHHHHTTSTT---HHHHHHHHHHHHHHHHHHHHHHHHHHHHHHT-

Nearest PDB structures (foldseek):
  5ecf-assembly1_A  TM=2.892E-01  e=1.807E+00  Talaromyces marneffei PM1
  8eq8-assembly1_A  TM=3.312E-01  e=1.530E+00  Homo sapiens

Radius of gyration: 21.27 Å; Cα contacts (8 Å, |Δi|>4): 228; chains: 2; bounding box: 39×65×44 Å

Foldseek 3Di:
DVVVVVLVVLAVLLVVLLVQLQVLLPDDDDDDPVSQVSNQVSVVVLPDGQVCLQVDDLVRVLVSCVVSPDDLVSLLSVLVSQVSNCVHVVHNCNVSSVSSVVVSVVVVVVVVVVVVVVVVVVVVD/DVVVVVLVVLAVLLVVLLVQLQVLLPDDDDDDPVSQVSNQVSVVSLPDGQVCLQVDDLVRVLVSCVVSPDDLVSLLSVLVSQVSNCVHVVHNCNVSSVSSVVVSVVVVVVVVVVVVVVVVVVVVD

Organism: Flavobacterium johnsoniae (strain ATCC 17061 / DSM 2064 / JCM 8514 / BCRC 14874 / CCUG 350202 / NBRC 14942 / NCIMB 11054 / UW101) (NCBI:txid376686)

Solvent-accessible surface area (backbone atoms only — not comparable to full-atom values): 13610 Å² total; per-residue (Å²): 115,74,65,54,54,51,48,22,55,42,47,37,51,50,51,52,48,49,53,52,47,41,64,68,44,72,59,82,82,70,74,51,72,65,56,50,51,51,48,33,59,50,32,44,78,75,75,35,35,67,67,53,61,67,66,44,50,61,65,56,48,50,52,51,44,50,74,65,57,55,49,67,70,53,45,48,52,51,23,51,44,32,47,51,46,27,68,37,92,90,36,85,29,51,66,51,18,46,49,45,44,51,49,46,48,52,55,52,51,56,49,43,50,54,44,49,51,54,46,50,56,59,67,72,99,115,74,65,53,58,50,48,24,54,42,47,35,50,50,51,53,47,50,53,51,48,42,63,68,44,72,60,80,83,71,75,51,72,66,56,49,51,52,48,32,59,51,32,44,78,74,75,36,35,66,67,53,61,68,66,44,48,61,65,56,49,51,50,52,45,51,74,68,58,55,48,66,71,53,45,49,50,51,23,52,42,31,47,52,44,28,71,35,93,89,36,86,30,52,66,52,19,45,46,45,43,50,49,44,46,54,53,50,50,56,50,44,52,54,45,49,50,54,48,50,58,60,68,73,99